Protein AF-A0A379PLH1-F1 (afdb_monomer_lite)

Sequence (279 aa):
MLVFDSATEPKVTALRQVWKDRLGGRAAPLLAIALRGDVAIICGPAGEDPPIRRIEAKQAERLCIRALSEPDRNAALRFLHDALPSLETDLPGIRNEGLLSEHELARGARLRPDWMSAQTRAAPVLGTAGIDLLRRLGFGIEKADGVTSLLRTGSRDRAVAVLLDAGETPEGAAPRFQNLSPVSWALAMADQRNLPWVVVVQGDRVRLYPVELGVGVGRRGRTETWIELRTGLMRQDQAALLWLIFSADALKPSGTLERFSIRLHRILRQRSSWRIRWA

Foldseek 3Di:
DAEDEDQDDDDLVVQVVVQCVVCVPPPAFDWHWYDDPQKIWIFTRDDPHTDIDIATPQLVVLLVVVLVPQPDRVSSVVSCVVQVVQLPDLWRQKDFLFLFDPCCLNPVVCPDPCQVVLLVLLLVLFSAFDPVSLVSLPWDWADPDDFWIFTDQPPDTAAIEGEDDPPADQQAQDVSQVRGGVVVSRLVVCVVVVHQWYWYGYTQKIKIFGSDQPNGRPNDDRSSGIMMGRSSTGHSSSSSVCNLCRHSQNRDVVRSSVVSVVVVVVVVVVVVVVVVVPD

pLDDT: mean 88.76, std 14.24, range [35.22, 98.62]

Organism: NCBI:txid207340

Structure (mmCIF, N/CA/C/O backbone):
data_AF-A0A379PLH1-F1
#
_entry.id   AF-A0A379PLH1-F1
#
loop_
_atom_site.group_PDB
_atom_site.id
_atom_site.type_symbol
_atom_site.label_atom_id
_atom_site.label_alt_id
_atom_site.label_comp_id
_atom_site.label_asym_id
_atom_site.label_entity_id
_atom_site.label_seq_id
_atom_site.pdbx_PDB_ins_code
_atom_site.Cartn_x
_atom_site.Cartn_y
_atom_site.Cartn_z
_atom_site.occupancy
_atom_site.B_iso_or_equiv
_atom_site.auth_seq_id
_atom_site.auth_comp_id
_atom_site.auth_asym_id
_atom_site.auth_atom_id
_atom_site.pdbx_PDB_model_num
ATOM 1 N N . MET A 1 1 ? -5.659 -2.574 21.434 1.00 87.12 1 MET A N 1
ATOM 2 C CA . MET A 1 1 ? -6.922 -2.691 20.671 1.00 87.12 1 MET A CA 1
ATOM 3 C C . MET A 1 1 ? -7.942 -3.427 21.517 1.00 87.12 1 MET A C 1
ATOM 5 O O . MET A 1 1 ? -7.530 -4.170 22.402 1.00 87.12 1 MET A O 1
ATOM 9 N N . LEU A 1 2 ? -9.231 -3.190 21.294 1.00 90.12 2 LEU A N 1
ATOM 10 C CA . LEU A 1 2 ? -10.337 -3.909 21.923 1.00 90.12 2 LEU A CA 1
ATOM 11 C C . LEU A 1 2 ? -11.189 -4.514 20.806 1.00 90.12 2 LEU A C 1
ATOM 13 O O . LEU A 1 2 ? -11.707 -3.766 19.984 1.00 90.12 2 LEU A O 1
ATOM 17 N N . VAL A 1 3 ? -11.305 -5.840 20.775 1.00 90.81 3 VAL A N 1
ATOM 18 C CA . VAL A 1 3 ? -12.078 -6.579 19.768 1.00 90.81 3 VAL A CA 1
ATOM 19 C C . VAL A 1 3 ? -13.176 -7.352 20.481 1.00 90.81 3 VAL A C 1
ATOM 21 O O . VAL A 1 3 ? -12.920 -7.939 21.531 1.00 90.81 3 VAL A O 1
ATOM 24 N N . PHE A 1 4 ? -14.382 -7.333 19.930 1.00 91.50 4 PHE A N 1
ATOM 25 C CA . PHE A 1 4 ? -15.508 -8.105 20.433 1.00 91.50 4 PHE A CA 1
ATOM 26 C C . PHE A 1 4 ? -16.409 -8.560 19.289 1.00 91.50 4 PHE A C 1
ATOM 28 O O . PHE A 1 4 ? -16.585 -7.846 18.300 1.00 91.50 4 PHE A O 1
ATOM 35 N N . ASP A 1 5 ? -16.998 -9.740 19.443 1.00 88.75 5 ASP A N 1
ATOM 36 C CA . ASP A 1 5 ? -18.009 -10.250 18.525 1.00 88.75 5 ASP A CA 1
ATOM 37 C C . ASP A 1 5 ? -19.382 -9.671 18.861 1.00 88.75 5 ASP A C 1
ATOM 39 O O . ASP A 1 5 ? -19.737 -9.474 20.026 1.00 88.75 5 ASP A O 1
ATOM 43 N N . SER A 1 6 ? -20.174 -9.393 17.830 1.00 84.94 6 SER A N 1
ATOM 44 C CA . SER A 1 6 ? -21.537 -8.905 17.986 1.00 84.94 6 SER A CA 1
ATOM 45 C C . SER A 1 6 ? -22.502 -9.665 17.085 1.00 84.94 6 SER A C 1
ATOM 47 O O . SER A 1 6 ? -22.333 -9.729 15.868 1.00 84.94 6 SER A O 1
ATOM 49 N N . ALA A 1 7 ? -23.555 -10.220 17.689 1.00 81.94 7 ALA A N 1
ATOM 50 C CA . ALA A 1 7 ? -24.621 -10.903 16.955 1.00 81.94 7 ALA A CA 1
ATOM 51 C C . ALA A 1 7 ? -25.471 -9.924 16.121 1.00 81.94 7 ALA A C 1
ATOM 53 O O . ALA A 1 7 ? -25.990 -10.275 15.061 1.00 81.94 7 ALA A O 1
ATOM 54 N N . THR A 1 8 ? -25.594 -8.679 16.584 1.00 83.50 8 THR A N 1
ATOM 55 C CA . THR A 1 8 ? -26.349 -7.601 15.932 1.00 83.50 8 THR A CA 1
ATOM 56 C C . THR A 1 8 ? -25.435 -6.432 15.611 1.00 83.50 8 THR A C 1
ATOM 58 O O . THR A 1 8 ? -24.373 -6.291 16.198 1.00 83.50 8 THR A O 1
ATOM 61 N N . GLU A 1 9 ? -25.842 -5.549 14.704 1.00 80.69 9 GLU A N 1
ATOM 62 C CA . GLU A 1 9 ? -25.080 -4.325 14.464 1.00 80.69 9 GLU A CA 1
ATOM 63 C C . GLU A 1 9 ? -25.072 -3.437 15.724 1.00 80.69 9 GLU A C 1
ATOM 65 O O . GLU A 1 9 ? -26.144 -3.026 16.180 1.00 80.69 9 GLU A O 1
ATOM 70 N N . PRO A 1 10 ? -23.902 -3.161 16.330 1.00 81.75 10 PRO A N 1
ATOM 71 C CA . PRO A 1 10 ? -23.842 -2.352 17.535 1.00 81.75 10 PRO A CA 1
ATOM 72 C C . PRO A 1 10 ? -24.243 -0.914 17.228 1.00 81.75 10 PRO A C 1
ATOM 74 O O . PRO A 1 10 ? -23.808 -0.308 16.248 1.00 81.75 10 PRO A O 1
ATOM 77 N N . LYS A 1 11 ? -25.044 -0.333 18.124 1.00 86.62 11 LYS A N 1
ATOM 78 C CA . LYS A 1 11 ? -25.356 1.095 18.068 1.00 86.62 11 LYS A CA 1
ATOM 79 C C . LYS A 1 11 ? -24.063 1.901 18.211 1.00 86.62 11 LYS A C 1
ATOM 81 O O . LYS A 1 11 ? -23.259 1.636 19.104 1.00 86.62 11 LYS A O 1
ATOM 86 N N . VAL A 1 12 ? -23.916 2.934 17.383 1.00 85.94 12 VAL A N 1
ATOM 87 C CA . VAL A 1 12 ? -22.797 3.898 17.400 1.00 85.94 12 VAL A CA 1
ATOM 88 C C . VAL A 1 12 ? -22.519 4.408 18.820 1.00 85.94 12 VAL A C 1
ATOM 90 O O . VAL A 1 12 ? -21.375 4.420 19.267 1.00 85.94 12 VAL A O 1
ATOM 93 N N . THR A 1 13 ? -23.574 4.756 19.563 1.00 88.25 13 THR A N 1
ATOM 94 C CA . THR A 1 13 ? -23.482 5.229 20.953 1.00 88.25 13 THR A CA 1
ATOM 95 C C . THR A 1 13 ? -22.914 4.178 21.905 1.00 88.25 13 THR A C 1
ATOM 97 O O . THR A 1 13 ? -22.071 4.505 22.735 1.00 88.25 13 THR A O 1
ATOM 100 N N . ALA A 1 14 ? -23.310 2.913 21.756 1.00 89.19 14 ALA A N 1
ATOM 101 C CA . ALA A 1 14 ? -22.794 1.816 22.570 1.00 89.19 14 ALA A CA 1
ATOM 102 C C . ALA A 1 14 ? -21.307 1.559 22.286 1.00 89.19 14 ALA A C 1
ATOM 104 O O . ALA A 1 14 ? -20.523 1.403 23.217 1.00 89.19 14 ALA A O 1
ATOM 105 N N . LEU A 1 15 ? -20.895 1.581 21.013 1.00 90.00 15 LEU A N 1
ATOM 106 C CA . LEU A 1 15 ? -19.492 1.397 20.634 1.00 90.00 15 LEU A CA 1
ATOM 107 C C . LEU A 1 15 ? -18.600 2.532 21.167 1.00 90.00 15 LEU A C 1
ATOM 109 O O . LEU A 1 15 ? -17.510 2.266 21.674 1.00 90.00 15 LEU A O 1
ATOM 113 N N . ARG A 1 16 ? -19.073 3.785 21.113 1.00 91.06 16 ARG A N 1
ATOM 114 C CA . ARG A 1 16 ? -18.370 4.934 21.711 1.00 91.06 16 ARG A CA 1
ATOM 115 C C . ARG A 1 16 ? -18.275 4.830 23.226 1.00 91.06 16 ARG A C 1
ATOM 117 O O . ARG A 1 16 ? -17.220 5.132 23.775 1.00 91.06 16 ARG A O 1
ATOM 124 N N . GLN A 1 17 ? -19.333 4.370 23.892 1.00 90.25 17 GLN A N 1
ATOM 125 C CA . GLN A 1 17 ? -19.315 4.162 25.339 1.00 90.25 17 GLN A CA 1
ATOM 126 C C . GLN A 1 17 ? -18.279 3.101 25.726 1.00 90.25 17 GLN A C 1
ATOM 128 O O . GLN A 1 17 ? -17.398 3.378 26.532 1.00 90.25 17 GLN A O 1
ATOM 133 N N . VAL A 1 18 ? -18.295 1.944 25.057 1.00 90.69 18 VAL A N 1
ATOM 134 C CA . VAL A 1 18 ? -17.296 0.878 25.245 1.00 90.69 18 VAL A CA 1
ATOM 135 C C . VAL A 1 18 ? -15.875 1.397 25.013 1.00 90.69 18 VAL A C 1
ATOM 137 O O . VAL A 1 18 ? -14.960 1.087 25.777 1.00 90.69 18 VAL A O 1
ATOM 140 N N . TRP A 1 19 ? -15.677 2.205 23.971 1.00 92.50 19 TRP A N 1
ATOM 141 C CA . TRP A 1 19 ? -14.392 2.837 23.698 1.00 92.50 19 TRP A CA 1
ATOM 142 C C . TRP A 1 19 ? -13.965 3.785 24.828 1.00 92.50 19 TRP A C 1
ATOM 144 O O . TRP A 1 19 ? -12.833 3.686 25.298 1.00 92.50 19 TRP A O 1
ATOM 154 N N . LYS A 1 20 ? -14.864 4.657 25.301 1.00 90.69 20 LYS A N 1
ATOM 155 C CA . LYS A 1 20 ? -14.600 5.645 26.358 1.00 90.69 20 LYS A CA 1
ATOM 156 C C . LYS A 1 20 ? -14.291 4.975 27.696 1.00 90.69 20 LYS A C 1
ATOM 158 O O . LYS A 1 20 ? -13.279 5.299 28.320 1.00 90.69 20 LYS A O 1
ATOM 163 N N . ASP A 1 21 ? -15.105 3.998 28.084 1.00 91.12 21 ASP A N 1
ATOM 164 C CA . ASP A 1 21 ? -14.928 3.207 29.304 1.00 91.12 21 ASP A CA 1
ATOM 165 C C . ASP A 1 21 ? -13.595 2.466 29.271 1.00 91.12 21 ASP A C 1
ATOM 167 O O . ASP A 1 21 ? -12.833 2.469 30.240 1.00 91.12 21 ASP A O 1
ATOM 171 N N . ARG A 1 22 ? -13.256 1.878 28.116 1.00 90.69 22 ARG A N 1
ATOM 172 C CA . ARG A 1 22 ? -11.975 1.199 27.957 1.00 90.69 22 ARG A CA 1
ATOM 173 C C . ARG A 1 22 ? -10.810 2.176 27.953 1.00 90.69 22 ARG A C 1
ATOM 175 O O . ARG A 1 22 ? -9.766 1.827 28.501 1.00 90.69 22 ARG A O 1
ATOM 182 N N . LEU A 1 23 ? -10.927 3.348 27.333 1.00 89.81 23 LEU A N 1
ATOM 183 C CA . LEU A 1 23 ? -9.864 4.351 27.324 1.00 89.81 23 LEU A CA 1
ATOM 184 C C . LEU A 1 23 ? -9.542 4.802 28.752 1.00 89.81 23 LEU A C 1
ATOM 186 O O . LEU A 1 23 ? -8.364 4.862 29.111 1.00 89.81 23 LEU A O 1
ATOM 190 N N . GLY A 1 24 ? -10.570 5.041 29.572 1.00 86.88 24 GLY A N 1
ATOM 191 C CA . GLY A 1 24 ? -10.427 5.366 30.993 1.00 86.88 24 GLY A CA 1
ATOM 192 C C . GLY A 1 24 ? -9.602 6.633 31.236 1.00 86.88 24 GLY A C 1
ATOM 193 O O . GLY A 1 24 ? -8.755 6.650 32.122 1.00 86.88 24 GLY A O 1
ATOM 194 N N . GLY A 1 25 ? -9.755 7.648 30.376 1.00 80.56 25 GLY A N 1
ATOM 195 C CA . GLY A 1 25 ? -9.011 8.914 30.453 1.00 80.56 25 GLY A CA 1
ATOM 196 C C . GLY A 1 25 ? -7.523 8.825 30.090 1.00 80.56 25 GLY A C 1
ATOM 197 O O . GLY A 1 25 ? -6.797 9.811 30.198 1.00 80.56 25 GLY A O 1
ATOM 198 N N . ARG A 1 26 ? -7.032 7.661 29.649 1.00 82.00 26 ARG A N 1
ATOM 199 C CA . ARG A 1 26 ? -5.629 7.494 29.252 1.00 82.00 26 ARG A CA 1
ATOM 200 C C . ARG A 1 26 ? -5.376 8.182 27.917 1.00 82.00 26 ARG A C 1
ATOM 202 O O . ARG A 1 26 ? -6.132 8.000 26.973 1.00 82.00 26 ARG A O 1
ATOM 209 N N . ALA A 1 27 ? -4.237 8.851 27.781 1.00 74.44 27 ALA A N 1
ATOM 210 C CA . ALA A 1 27 ? -3.836 9.512 26.536 1.00 74.44 27 ALA A CA 1
ATOM 211 C C . ALA A 1 27 ? -3.411 8.544 25.400 1.00 74.44 27 ALA A C 1
ATOM 213 O O . ALA A 1 27 ? -2.584 8.911 24.566 1.00 74.44 27 ALA A O 1
ATOM 214 N N . ALA A 1 28 ? -3.865 7.281 25.391 1.00 76.50 28 ALA A N 1
ATOM 215 C CA . ALA A 1 28 ? -3.380 6.217 24.502 1.00 76.50 28 ALA A CA 1
ATOM 216 C C . ALA A 1 28 ? -4.299 5.960 23.298 1.00 76.50 28 ALA A C 1
ATOM 218 O O . ALA A 1 28 ? -5.512 5.962 23.478 1.00 76.50 28 ALA A O 1
ATOM 219 N N . PRO A 1 29 ? -3.755 5.665 22.096 1.00 82.25 29 PRO A N 1
ATOM 220 C CA . PRO A 1 29 ? -4.583 5.252 20.974 1.00 82.25 29 PRO A CA 1
ATOM 221 C C . PRO A 1 29 ? -5.329 3.971 21.324 1.00 82.25 29 PRO A C 1
ATOM 223 O O . PRO A 1 29 ? -4.727 2.964 21.711 1.00 82.25 29 PRO A O 1
ATOM 226 N N . LEU A 1 30 ? -6.640 3.991 21.133 1.00 89.50 30 LEU A N 1
ATOM 227 C CA . LEU A 1 30 ? -7.486 2.824 21.287 1.00 89.50 30 LEU A CA 1
ATOM 228 C C . LEU A 1 30 ? -8.351 2.682 20.044 1.00 89.50 30 LEU A C 1
ATOM 230 O O . LEU A 1 30 ? -9.089 3.591 19.694 1.00 89.50 30 LEU A O 1
ATOM 234 N N . LEU A 1 31 ? -8.298 1.518 19.408 1.00 92.44 31 LEU A N 1
ATOM 235 C CA . LEU A 1 31 ? -9.338 1.094 18.479 1.00 92.44 31 LEU A CA 1
ATOM 236 C C . LEU A 1 31 ? -10.253 0.109 19.195 1.00 92.44 31 LEU A C 1
ATOM 238 O O . LEU A 1 31 ? -9.766 -0.899 19.717 1.00 92.44 31 LEU A O 1
ATOM 242 N N . ALA A 1 32 ? -11.545 0.427 19.231 1.00 93.62 32 ALA A N 1
ATOM 243 C CA . ALA A 1 32 ? -12.609 -0.500 19.595 1.00 93.62 32 ALA A CA 1
ATOM 244 C C . ALA A 1 32 ? -13.228 -1.053 18.308 1.00 93.62 32 ALA A C 1
ATOM 246 O O . ALA A 1 32 ? -13.531 -0.285 17.396 1.00 93.62 32 ALA A O 1
ATOM 247 N N . ILE A 1 33 ? -13.356 -2.372 18.221 1.00 94.81 33 ILE A N 1
ATOM 248 C CA . ILE A 1 33 ? -13.699 -3.091 16.997 1.00 94.81 33 ILE A CA 1
ATOM 249 C C . ILE A 1 33 ? -14.791 -4.096 17.324 1.00 94.81 33 ILE A C 1
ATOM 251 O O . ILE A 1 33 ? -14.576 -5.010 18.117 1.00 94.81 33 ILE A O 1
ATOM 255 N N . ALA A 1 34 ? -15.939 -3.930 16.681 1.00 94.88 34 ALA A N 1
ATOM 256 C CA . ALA A 1 34 ? -17.028 -4.887 16.729 1.00 94.88 34 ALA A CA 1
ATOM 257 C C . ALA A 1 34 ? -17.036 -5.724 15.449 1.00 94.88 34 ALA A C 1
ATOM 259 O O . ALA A 1 34 ? -17.178 -5.166 14.358 1.00 94.88 34 ALA A O 1
ATOM 260 N N . LEU A 1 35 ? -16.894 -7.040 15.578 1.00 93.88 35 LEU A N 1
ATOM 261 C CA . LEU A 1 35 ? -16.947 -7.978 14.461 1.00 93.88 35 LEU A CA 1
ATOM 262 C C . LEU A 1 35 ? -18.362 -8.529 14.283 1.00 93.88 35 LEU A C 1
ATOM 264 O O . LEU A 1 35 ? -19.034 -8.884 15.252 1.00 93.88 35 LEU A O 1
ATOM 268 N N . ARG A 1 36 ? -18.808 -8.602 13.028 1.00 90.50 36 ARG A N 1
ATOM 269 C CA . ARG A 1 36 ? -20.069 -9.227 12.620 1.00 90.50 36 ARG A CA 1
ATOM 270 C C . ARG A 1 36 ? -19.885 -9.871 11.249 1.00 90.50 36 ARG A C 1
ATOM 272 O O . ARG A 1 36 ? -20.002 -9.201 10.224 1.00 90.50 36 ARG A O 1
ATOM 279 N N . GLY A 1 37 ? -19.622 -11.176 11.231 1.00 89.31 37 GLY A N 1
ATOM 280 C CA . GLY A 1 37 ? -19.385 -11.913 9.989 1.00 89.31 37 GLY A CA 1
ATOM 281 C C . GLY A 1 37 ? -18.186 -11.355 9.219 1.00 89.31 37 GLY A C 1
ATOM 282 O O . GLY A 1 37 ? -17.072 -11.324 9.732 1.00 89.31 37 GLY A O 1
ATOM 283 N N . ASP A 1 38 ? -18.417 -10.900 7.991 1.00 91.69 38 ASP A N 1
ATOM 284 C CA . ASP A 1 38 ? -17.410 -10.313 7.102 1.00 91.69 38 ASP A CA 1
ATOM 285 C C . ASP A 1 38 ? -17.225 -8.797 7.286 1.00 91.69 38 ASP A C 1
ATOM 287 O O . ASP A 1 38 ? -16.435 -8.179 6.571 1.00 91.69 38 ASP A O 1
ATOM 291 N N . VAL A 1 39 ? -17.902 -8.198 8.267 1.00 93.44 39 VAL A N 1
ATOM 292 C CA . VAL A 1 39 ? -17.873 -6.761 8.548 1.00 93.44 39 VAL A CA 1
ATOM 293 C C . VAL A 1 39 ? -17.258 -6.482 9.916 1.00 93.44 39 VAL A C 1
ATOM 295 O O . VAL A 1 39 ? -17.501 -7.188 10.894 1.00 93.44 39 VAL A O 1
ATOM 298 N N . ALA A 1 40 ? -16.507 -5.387 9.994 1.00 94.50 40 ALA A N 1
ATOM 299 C CA . ALA A 1 40 ? -16.032 -4.784 11.225 1.00 94.50 40 ALA A CA 1
ATOM 300 C C . ALA A 1 40 ? -16.509 -3.332 11.339 1.00 94.50 40 ALA A C 1
ATOM 302 O O . ALA A 1 40 ? -16.443 -2.559 10.379 1.00 94.50 40 ALA A O 1
ATOM 303 N N . ILE A 1 41 ? -16.943 -2.945 12.536 1.00 94.56 41 ILE A N 1
ATOM 304 C CA . ILE A 1 41 ? -17.221 -1.552 12.889 1.00 94.56 41 ILE A CA 1
ATOM 305 C C . ILE A 1 41 ? -16.121 -1.084 13.835 1.00 94.56 41 ILE A C 1
ATOM 307 O O . ILE A 1 41 ? -15.966 -1.627 14.927 1.00 94.56 41 ILE A O 1
ATOM 311 N N . ILE A 1 42 ? -15.345 -0.094 13.403 1.00 94.25 42 ILE A N 1
ATOM 312 C CA . ILE A 1 42 ? -14.187 0.428 14.130 1.00 94.25 42 ILE A CA 1
ATOM 313 C C . ILE A 1 42 ? -14.485 1.815 14.696 1.00 94.25 42 ILE A C 1
ATOM 315 O O . ILE A 1 42 ? -15.086 2.644 14.020 1.00 94.25 42 ILE A O 1
ATOM 319 N N . CYS A 1 43 ? -14.036 2.072 15.922 1.00 93.62 43 CYS A N 1
ATOM 320 C CA . CYS A 1 43 ? -14.157 3.348 16.623 1.00 93.62 43 CYS A CA 1
ATOM 321 C C . CYS A 1 43 ? -12.793 3.777 17.166 1.00 93.62 43 CYS A C 1
ATOM 323 O O . CYS A 1 43 ? -12.125 2.991 17.846 1.00 93.62 43 CYS A O 1
ATOM 325 N N . GLY A 1 44 ? -12.390 5.017 16.879 1.00 90.81 44 GLY A N 1
ATOM 326 C CA . GLY A 1 44 ? -11.122 5.596 17.331 1.00 90.81 44 GLY A CA 1
ATOM 327 C C . GLY A 1 44 ? -10.253 6.153 16.188 1.00 90.81 44 GLY A C 1
ATOM 328 O O . GLY A 1 44 ? -10.763 6.430 15.099 1.00 90.81 44 GLY A O 1
ATOM 329 N N . PRO A 1 45 ? -8.941 6.358 16.423 1.00 89.62 45 PRO A N 1
ATOM 330 C CA . PRO A 1 45 ? -8.159 5.846 17.545 1.00 89.62 45 PRO A CA 1
ATOM 331 C C . PRO A 1 45 ? -8.075 6.823 18.731 1.00 89.62 45 PRO A C 1
ATOM 333 O O . PRO A 1 45 ? -7.552 6.456 19.780 1.00 89.62 45 PRO A O 1
ATOM 336 N N . ALA A 1 46 ? -8.550 8.059 18.553 1.00 85.31 46 ALA A N 1
ATOM 337 C CA . ALA A 1 46 ? -8.444 9.172 19.491 1.00 85.31 46 ALA A CA 1
ATOM 338 C C . ALA A 1 46 ? -9.556 10.210 19.230 1.00 85.31 46 ALA A C 1
ATOM 340 O O . ALA A 1 46 ? -10.220 10.149 18.192 1.00 85.31 46 ALA A O 1
ATOM 341 N N . GLY A 1 47 ? -9.706 11.171 20.146 1.00 82.69 47 GLY A N 1
ATOM 342 C CA . GLY A 1 47 ? -10.669 12.278 20.067 1.00 82.69 47 GLY A CA 1
ATOM 343 C C . GLY A 1 47 ? -11.807 12.170 21.088 1.00 82.69 47 GLY A C 1
ATOM 344 O O . GLY A 1 47 ? -12.066 11.094 21.615 1.00 82.69 47 GLY A O 1
ATOM 345 N N . GLU A 1 48 ? -12.477 13.294 21.358 1.00 78.00 48 GLU A N 1
ATOM 346 C CA . GLU A 1 48 ? -13.665 13.356 22.232 1.00 78.00 48 GLU A CA 1
ATOM 347 C C . GLU A 1 48 ? -14.882 12.670 21.590 1.00 78.00 48 GLU A C 1
ATOM 349 O O . GLU A 1 48 ? -15.603 11.931 22.259 1.00 78.00 48 GLU A O 1
ATOM 354 N N . ASP A 1 49 ? -15.064 12.858 20.275 1.00 84.19 49 ASP A N 1
ATOM 355 C CA . ASP A 1 49 ? -16.039 12.123 19.464 1.00 84.19 49 ASP A CA 1
ATOM 356 C C . ASP A 1 49 ? -15.314 11.275 18.405 1.00 84.19 49 ASP A C 1
ATOM 358 O O . ASP A 1 49 ? -15.145 11.708 17.260 1.00 84.19 49 ASP A O 1
ATOM 362 N N . PRO A 1 50 ? -14.801 10.086 18.771 1.00 87.31 50 PRO A N 1
ATOM 363 C CA . PRO A 1 50 ? -14.020 9.275 17.851 1.00 87.31 50 PRO A CA 1
ATOM 364 C C . PRO A 1 50 ? -14.863 8.870 16.625 1.00 87.31 50 PRO A C 1
ATOM 366 O O . PRO A 1 50 ? -16.020 8.440 16.777 1.00 87.31 50 PRO A O 1
ATOM 369 N N . PRO A 1 51 ? -14.301 8.960 15.402 1.00 89.31 51 PRO A N 1
ATOM 370 C CA . PRO A 1 51 ? -15.001 8.541 14.198 1.00 89.31 51 PRO A CA 1
ATOM 371 C C . PRO A 1 51 ? -15.307 7.045 14.227 1.00 89.31 51 PRO A C 1
ATOM 373 O O . PRO A 1 51 ? -14.491 6.239 14.691 1.00 89.31 51 PRO A O 1
ATOM 376 N N . ILE A 1 52 ? -16.467 6.684 13.677 1.00 91.25 52 ILE A N 1
ATOM 377 C CA . ILE A 1 52 ? -16.879 5.296 13.486 1.00 91.25 52 ILE A CA 1
ATOM 378 C C . ILE A 1 52 ? -16.858 4.969 12.001 1.00 91.25 52 ILE A C 1
ATOM 380 O O . ILE A 1 52 ? -17.389 5.721 11.190 1.00 91.25 52 ILE A O 1
ATOM 384 N N . ARG A 1 53 ? -16.248 3.836 11.648 1.00 92.38 53 ARG A N 1
ATOM 385 C CA . ARG A 1 53 ? -16.158 3.364 10.263 1.00 92.38 53 ARG A CA 1
ATOM 386 C C . ARG A 1 53 ? -16.619 1.925 10.170 1.00 92.38 53 ARG A C 1
ATOM 388 O O . ARG A 1 53 ? -16.336 1.122 11.056 1.00 92.38 53 ARG A O 1
ATOM 395 N N . ARG A 1 54 ? -17.289 1.599 9.070 1.00 92.81 54 ARG A N 1
ATOM 396 C CA . ARG A 1 54 ? -17.677 0.236 8.712 1.00 92.81 54 ARG A CA 1
ATOM 397 C C . ARG A 1 54 ? -16.782 -0.237 7.575 1.00 92.81 54 ARG A C 1
ATOM 399 O O . ARG A 1 54 ? -16.756 0.391 6.523 1.00 92.81 54 ARG A O 1
ATOM 406 N N . ILE A 1 55 ? -16.059 -1.326 7.798 1.00 94.56 55 ILE A N 1
ATOM 407 C CA . ILE A 1 55 ? -15.096 -1.896 6.852 1.00 94.56 55 ILE A CA 1
ATOM 408 C C . ILE A 1 55 ? -15.217 -3.420 6.814 1.00 94.56 55 ILE A C 1
ATOM 410 O O . ILE A 1 55 ? -15.934 -4.014 7.616 1.00 94.56 55 ILE A O 1
ATOM 414 N N . GLU A 1 56 ? -14.518 -4.072 5.889 1.00 94.69 56 GLU A N 1
ATOM 415 C CA . GLU A 1 56 ? -14.443 -5.535 5.869 1.00 94.69 56 GLU A CA 1
ATOM 416 C C . GLU A 1 56 ? -13.659 -6.049 7.088 1.00 94.69 56 GLU A C 1
ATOM 418 O O . GLU A 1 56 ? -12.631 -5.478 7.465 1.00 94.69 56 GLU A O 1
ATOM 423 N N . ALA A 1 57 ? -14.077 -7.174 7.668 1.00 94.31 57 ALA A N 1
ATOM 424 C CA . ALA A 1 57 ? -13.417 -7.782 8.824 1.00 94.31 57 ALA A CA 1
ATOM 425 C C . ALA A 1 57 ? -11.933 -8.072 8.551 1.00 94.31 57 ALA A C 1
ATOM 427 O O . ALA A 1 57 ? -11.068 -7.726 9.352 1.00 94.31 57 ALA A O 1
ATOM 428 N N . LYS A 1 58 ? -11.611 -8.597 7.363 1.00 93.94 58 LYS A N 1
ATOM 429 C CA . LYS A 1 58 ? -10.220 -8.853 6.955 1.00 93.94 58 LYS A CA 1
ATOM 430 C C . LYS A 1 58 ? -9.408 -7.576 6.741 1.00 93.94 58 LYS A C 1
ATOM 432 O O . LYS A 1 58 ? -8.191 -7.582 6.905 1.00 93.94 58 LYS A O 1
ATOM 437 N N . GLN A 1 59 ? -10.052 -6.484 6.330 1.00 94.50 59 GLN A N 1
ATOM 438 C CA . GLN A 1 59 ? -9.396 -5.182 6.202 1.00 94.50 59 GLN A CA 1
ATOM 439 C C . GLN A 1 59 ? -9.084 -4.610 7.591 1.00 94.50 59 GLN A C 1
ATOM 441 O O . GLN A 1 59 ? -7.973 -4.134 7.814 1.00 94.50 59 GLN A O 1
ATOM 446 N N . ALA A 1 60 ? -10.017 -4.736 8.542 1.00 95.31 60 ALA A N 1
ATOM 447 C CA . ALA A 1 60 ? -9.784 -4.380 9.940 1.00 95.31 60 ALA A CA 1
ATOM 448 C C . ALA A 1 60 ? -8.646 -5.205 10.549 1.00 95.31 60 ALA A C 1
ATOM 450 O O . ALA A 1 60 ? -7.756 -4.643 11.179 1.00 95.31 60 ALA A O 1
ATOM 451 N N . GLU A 1 61 ? -8.632 -6.517 10.316 1.00 95.25 61 GLU A N 1
ATOM 452 C CA . GLU A 1 61 ? -7.575 -7.417 10.778 1.00 95.25 61 GLU A CA 1
ATOM 453 C C . GLU A 1 61 ? -6.192 -6.971 10.280 1.00 95.25 61 GLU A C 1
ATOM 455 O O . GLU A 1 61 ? -5.282 -6.774 11.086 1.00 95.25 61 GLU A O 1
ATOM 460 N N . ARG A 1 62 ? -6.039 -6.714 8.972 1.00 95.31 62 ARG A N 1
ATOM 461 C CA . ARG A 1 62 ? -4.769 -6.233 8.400 1.00 95.31 62 ARG A CA 1
ATOM 462 C C . ARG A 1 62 ? -4.344 -4.875 8.957 1.00 95.31 62 ARG A C 1
ATOM 464 O O . ARG A 1 62 ? -3.176 -4.709 9.312 1.00 95.31 62 ARG A O 1
ATOM 471 N N . LEU A 1 63 ? -5.275 -3.925 9.078 1.00 94.88 63 LEU A N 1
ATOM 472 C CA . LEU A 1 63 ? -5.029 -2.628 9.719 1.00 94.88 63 LEU A CA 1
ATOM 473 C C . LEU A 1 63 ? -4.493 -2.817 11.148 1.00 94.88 63 LEU A C 1
ATOM 475 O O . LEU A 1 63 ? -3.552 -2.135 11.554 1.00 94.88 63 LEU A O 1
ATOM 479 N N . CYS A 1 64 ? -5.076 -3.756 11.897 1.00 94.25 64 CYS A N 1
ATOM 480 C CA . CYS A 1 64 ? -4.700 -4.044 13.276 1.00 94.25 64 CYS A CA 1
ATOM 481 C C . CYS A 1 64 ? -3.319 -4.675 13.391 1.00 94.25 64 CYS A C 1
ATOM 483 O O . CYS A 1 64 ? -2.493 -4.179 14.155 1.00 94.25 64 CYS A O 1
ATOM 485 N N . ILE A 1 65 ? -3.055 -5.723 12.610 1.00 93.69 65 ILE A N 1
ATOM 486 C CA . ILE A 1 65 ? -1.745 -6.380 12.551 1.00 93.69 65 ILE A CA 1
ATOM 487 C C . ILE A 1 65 ? -0.665 -5.349 12.220 1.00 93.69 65 ILE A C 1
ATOM 489 O O . ILE A 1 65 ? 0.350 -5.274 12.912 1.00 93.69 65 ILE A O 1
ATOM 493 N N . ARG A 1 66 ? -0.903 -4.491 11.218 1.00 92.12 66 ARG A N 1
ATOM 494 C CA . ARG A 1 66 ? 0.066 -3.463 10.842 1.00 92.12 66 ARG A CA 1
ATOM 495 C C . ARG A 1 66 ? 0.291 -2.450 11.963 1.00 92.12 66 ARG A C 1
ATOM 497 O O . ARG A 1 66 ? 1.441 -2.217 12.315 1.00 92.12 66 ARG A O 1
ATOM 504 N N . ALA A 1 67 ? -0.764 -1.905 12.566 1.00 92.44 67 ALA A N 1
ATOM 505 C CA . ALA A 1 67 ? -0.626 -0.956 13.673 1.00 92.44 67 ALA A CA 1
ATOM 506 C C . ALA A 1 67 ? 0.091 -1.561 14.896 1.00 92.44 67 ALA A C 1
ATOM 508 O O . ALA A 1 67 ? 0.853 -0.864 15.559 1.00 92.44 67 ALA A O 1
ATOM 509 N N . LEU A 1 68 ? -0.133 -2.846 15.190 1.00 91.88 68 LEU A N 1
ATOM 510 C CA . LEU A 1 68 ? 0.533 -3.567 16.283 1.00 91.88 68 LEU A CA 1
ATOM 511 C C . LEU A 1 68 ? 1.998 -3.908 15.981 1.00 91.88 68 LEU A C 1
ATOM 513 O O . LEU A 1 68 ? 2.770 -4.106 16.912 1.00 91.88 68 LEU A O 1
ATOM 517 N N . SER A 1 69 ? 2.378 -3.970 14.703 1.00 90.31 69 SER A N 1
ATOM 518 C CA . SER A 1 69 ? 3.766 -4.193 14.274 1.00 90.31 69 SER A CA 1
ATOM 519 C C . SER A 1 69 ? 4.639 -2.934 14.308 1.00 90.31 69 SER A C 1
ATOM 521 O O . SER A 1 69 ? 5.834 -3.016 14.034 1.00 90.31 69 SER A O 1
ATOM 523 N N . GLU A 1 70 ? 4.059 -1.763 14.584 1.00 89.94 70 GLU A N 1
ATOM 524 C CA . GLU A 1 70 ? 4.829 -0.525 14.685 1.00 89.94 70 GLU A CA 1
ATOM 525 C C . GLU A 1 70 ? 5.744 -0.547 15.919 1.00 89.94 70 GLU A C 1
ATOM 527 O O . GLU A 1 70 ? 5.363 -1.086 16.960 1.00 89.94 70 GLU A O 1
ATOM 532 N N . PRO A 1 71 ? 6.945 0.052 15.831 1.00 89.31 71 PRO A N 1
ATOM 533 C CA . PRO A 1 71 ? 7.981 -0.084 16.859 1.00 89.31 71 PRO A CA 1
ATOM 534 C C . PRO A 1 71 ? 7.577 0.517 18.207 1.00 89.31 71 PRO A C 1
ATOM 536 O O . PRO A 1 71 ? 8.051 0.085 19.256 1.00 89.31 71 PRO A O 1
ATOM 539 N N . ASP A 1 72 ? 6.707 1.525 18.183 1.00 89.31 72 ASP A N 1
ATOM 540 C CA . ASP A 1 72 ? 6.224 2.198 19.372 1.00 89.31 72 ASP A CA 1
ATOM 541 C C . ASP A 1 72 ? 4.806 2.754 19.173 1.00 89.31 72 ASP A C 1
ATOM 543 O O . ASP A 1 72 ? 4.248 2.817 18.072 1.00 89.31 72 ASP A O 1
ATOM 547 N N . ARG A 1 73 ? 4.214 3.198 20.282 1.00 86.69 73 ARG A N 1
ATOM 548 C CA . ARG A 1 73 ? 2.857 3.751 20.323 1.00 86.69 73 ARG A CA 1
ATOM 549 C C . ARG A 1 73 ? 2.680 5.005 19.463 1.00 86.69 73 ARG A C 1
ATOM 551 O O . ARG A 1 73 ? 1.592 5.208 18.925 1.00 86.69 73 ARG A O 1
ATOM 558 N N . ASN A 1 74 ? 3.694 5.858 19.354 1.00 87.88 74 ASN A N 1
ATOM 559 C CA . ASN A 1 74 ? 3.610 7.083 18.562 1.00 87.88 74 ASN A CA 1
ATOM 560 C C . ASN A 1 74 ? 3.656 6.756 17.066 1.00 87.88 74 ASN A C 1
ATOM 562 O O . ASN A 1 74 ? 2.909 7.351 16.292 1.00 87.88 74 ASN A O 1
ATOM 566 N N . ALA A 1 75 ? 4.476 5.784 16.660 1.00 88.38 75 ALA A N 1
ATOM 567 C CA . ALA A 1 75 ? 4.486 5.242 15.308 1.00 88.38 75 ALA A CA 1
ATOM 568 C C . ALA A 1 75 ? 3.130 4.613 14.947 1.00 88.38 75 ALA A C 1
ATOM 570 O O . ALA A 1 75 ? 2.564 4.966 13.914 1.00 88.38 75 ALA A O 1
ATOM 571 N N . ALA A 1 76 ? 2.549 3.806 15.842 1.00 90.19 76 ALA A N 1
ATOM 572 C CA . ALA A 1 76 ? 1.199 3.258 15.680 1.00 90.19 76 ALA A CA 1
ATOM 573 C C . ALA A 1 76 ? 0.126 4.345 15.527 1.00 90.19 76 ALA A C 1
ATOM 575 O O . ALA A 1 76 ? -0.718 4.265 14.636 1.00 90.19 76 ALA A O 1
ATOM 576 N N . LEU A 1 77 ? 0.162 5.389 16.360 1.00 89.31 77 LEU A N 1
ATOM 577 C CA . LEU A 1 77 ? -0.792 6.496 16.285 1.00 89.31 77 LEU A CA 1
ATOM 578 C C . LEU A 1 77 ? -0.657 7.277 14.967 1.00 89.31 77 LEU A C 1
ATOM 580 O O . LEU A 1 77 ? -1.670 7.558 14.328 1.00 89.31 77 LEU A O 1
ATOM 584 N N . ARG A 1 78 ? 0.574 7.584 14.529 1.00 89.19 78 ARG A N 1
ATOM 585 C CA . ARG A 1 78 ? 0.830 8.234 13.231 1.00 89.19 78 ARG A CA 1
ATOM 586 C C . ARG A 1 78 ? 0.322 7.383 12.070 1.00 89.19 78 ARG A C 1
ATOM 588 O O . ARG A 1 78 ? -0.363 7.907 11.197 1.00 89.19 78 ARG A O 1
ATOM 595 N N . PHE A 1 79 ? 0.608 6.080 12.088 1.00 91.06 79 PHE A N 1
ATOM 596 C CA . PHE A 1 79 ? 0.101 5.142 11.090 1.00 91.06 79 PHE A CA 1
ATOM 597 C C . PHE A 1 79 ? -1.427 5.154 11.035 1.00 91.06 79 PHE A C 1
ATOM 599 O O . PHE A 1 79 ? -1.988 5.282 9.952 1.00 91.06 79 PHE A O 1
ATOM 606 N N . LEU A 1 80 ? -2.109 5.059 12.182 1.00 92.44 80 LEU A N 1
ATOM 607 C CA . LEU A 1 80 ? -3.571 5.042 12.227 1.00 92.44 80 LEU A CA 1
ATOM 608 C C . LEU A 1 80 ? -4.181 6.369 11.756 1.00 92.44 80 LEU A C 1
ATOM 610 O O . LEU A 1 80 ? -5.163 6.342 11.019 1.00 92.44 80 LEU A O 1
ATOM 614 N N . HIS A 1 81 ? -3.602 7.515 12.123 1.00 89.88 81 HIS A N 1
ATOM 615 C CA . HIS A 1 81 ? -4.060 8.818 11.627 1.00 89.88 81 HIS A CA 1
ATOM 616 C C . HIS A 1 81 ? -3.918 8.966 10.110 1.00 89.88 81 HIS A C 1
ATOM 618 O O . HIS A 1 81 ? -4.792 9.556 9.485 1.00 89.88 81 HIS A O 1
ATOM 624 N N . ASP A 1 82 ? -2.860 8.410 9.522 1.00 89.38 82 ASP A N 1
ATOM 625 C CA . ASP A 1 82 ? -2.640 8.403 8.072 1.00 89.38 82 ASP A CA 1
ATOM 626 C C . ASP A 1 82 ? -3.522 7.359 7.353 1.00 89.38 82 ASP A C 1
ATOM 628 O O . ASP A 1 82 ? -4.028 7.593 6.258 1.00 89.38 82 ASP A O 1
ATOM 632 N N . ALA A 1 83 ? -3.745 6.198 7.970 1.00 92.25 83 ALA A N 1
ATOM 633 C CA . ALA A 1 83 ? -4.464 5.080 7.367 1.00 92.25 83 ALA A CA 1
ATOM 634 C C . ALA A 1 83 ? -5.989 5.252 7.378 1.00 92.25 83 ALA A C 1
ATOM 636 O O . ALA A 1 83 ? -6.648 4.992 6.370 1.00 92.25 83 ALA A O 1
ATOM 637 N N . LEU A 1 84 ? -6.560 5.659 8.514 1.00 92.38 84 LEU A N 1
ATOM 638 C CA . LEU A 1 84 ? -8.006 5.632 8.738 1.00 92.38 84 LEU A CA 1
ATOM 639 C C . LEU A 1 84 ? -8.813 6.538 7.794 1.00 92.38 84 LEU A C 1
ATOM 641 O O . LEU A 1 84 ? -9.841 6.061 7.314 1.00 92.38 84 LEU A O 1
ATOM 645 N N . PRO A 1 85 ? -8.379 7.771 7.459 1.00 90.25 85 PRO A N 1
ATOM 646 C CA . PRO A 1 85 ? -9.093 8.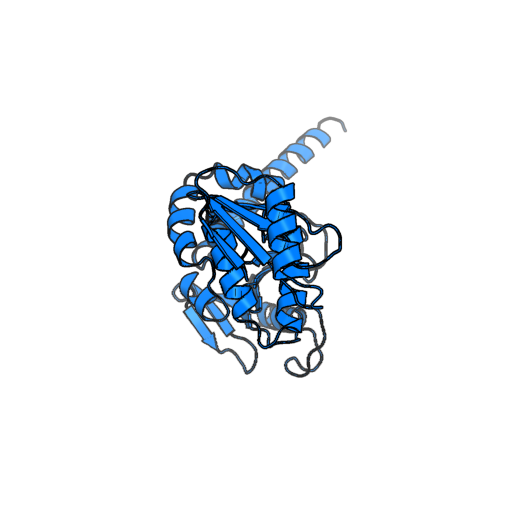599 6.486 1.00 90.25 85 PRO A CA 1
ATOM 647 C C . PRO A 1 85 ? -9.195 7.937 5.108 1.00 90.25 85 PRO A C 1
ATOM 649 O O . PRO A 1 85 ? -10.218 8.040 4.441 1.00 90.25 85 PRO A O 1
ATOM 652 N N . SER A 1 86 ? -8.168 7.185 4.691 1.00 91.00 86 SER A N 1
ATOM 653 C CA . SER A 1 86 ? -8.183 6.510 3.387 1.00 91.00 86 SER A CA 1
ATOM 654 C C . SER A 1 86 ? -9.273 5.435 3.281 1.00 91.00 86 SER A C 1
ATOM 656 O O . SER A 1 86 ? -9.747 5.150 2.183 1.00 91.00 86 SER A O 1
ATOM 658 N N . LEU A 1 87 ? -9.713 4.864 4.409 1.00 91.50 87 LEU A N 1
ATOM 659 C CA . LEU A 1 87 ? -10.757 3.835 4.447 1.00 91.50 87 LEU A CA 1
ATOM 660 C C . LEU A 1 87 ? -12.148 4.371 4.080 1.00 91.50 87 LEU A C 1
ATOM 662 O O . LEU A 1 87 ? -13.023 3.579 3.745 1.00 91.50 87 LEU A O 1
ATOM 666 N N . GLU A 1 88 ? -12.348 5.688 4.135 1.00 87.25 88 GLU A N 1
ATOM 667 C CA . GLU A 1 88 ? -13.617 6.354 3.806 1.00 87.25 88 GLU A CA 1
ATOM 668 C C . GLU A 1 88 ? -13.763 6.645 2.304 1.00 87.25 88 GLU A C 1
ATOM 670 O O . GLU A 1 88 ? -14.812 7.096 1.852 1.00 87.25 88 GLU A O 1
ATOM 675 N N . THR A 1 89 ? -12.716 6.386 1.518 1.00 89.75 89 THR A N 1
ATOM 676 C CA . THR A 1 89 ? -12.701 6.631 0.072 1.00 89.75 89 THR A CA 1
ATOM 677 C C . THR A 1 89 ? -13.285 5.460 -0.725 1.00 89.75 89 THR A C 1
ATOM 679 O O . THR A 1 89 ? -13.356 4.323 -0.252 1.00 89.75 89 THR A O 1
ATOM 682 N N . ASP A 1 90 ? -13.633 5.704 -1.992 1.00 89.25 90 ASP A N 1
ATOM 683 C CA . ASP A 1 90 ? -14.068 4.644 -2.913 1.00 89.25 90 ASP A CA 1
ATOM 684 C C . ASP A 1 90 ? -12.966 3.620 -3.218 1.00 89.25 90 ASP A C 1
ATOM 686 O O . ASP A 1 90 ? -13.271 2.471 -3.561 1.00 89.25 90 ASP A O 1
ATOM 690 N N . LEU A 1 91 ? -11.697 4.011 -3.070 1.00 93.06 91 LEU A N 1
ATOM 691 C CA . LEU A 1 91 ? -10.508 3.199 -3.324 1.00 93.06 91 LEU A CA 1
ATOM 692 C C . LEU A 1 91 ? -9.601 3.129 -2.071 1.00 93.06 91 LEU A C 1
ATOM 694 O O . LEU A 1 91 ? -8.498 3.685 -2.086 1.00 93.06 91 LEU A O 1
ATOM 698 N N . PRO A 1 92 ? -10.019 2.457 -0.978 1.00 93.50 92 PRO A N 1
ATOM 699 C CA . PRO A 1 92 ? -9.234 2.392 0.248 1.00 93.50 92 PRO A CA 1
ATOM 700 C C . PRO A 1 92 ? -7.802 1.908 0.039 1.00 93.50 92 PRO A C 1
ATOM 702 O O . PRO A 1 92 ? -7.552 0.888 -0.607 1.00 93.50 92 PRO A O 1
ATOM 705 N N . GLY A 1 93 ? -6.854 2.648 0.614 1.00 93.62 93 GLY A N 1
ATOM 706 C CA . GLY A 1 93 ? -5.431 2.349 0.490 1.00 93.62 93 GLY A CA 1
ATOM 707 C C . GLY A 1 93 ? -4.821 2.671 -0.875 1.00 93.62 93 GLY A C 1
ATOM 708 O O . GLY A 1 93 ? -3.682 2.274 -1.098 1.00 93.62 93 GLY A O 1
ATOM 709 N N . ILE A 1 94 ? -5.530 3.364 -1.773 1.00 95.62 94 ILE A N 1
ATOM 710 C CA . ILE A 1 94 ? -5.014 3.784 -3.081 1.00 95.62 94 ILE A CA 1
ATOM 711 C C . ILE A 1 94 ? -4.845 5.298 -3.106 1.00 95.62 94 ILE A C 1
ATOM 713 O O . ILE A 1 94 ? -5.763 6.050 -2.790 1.00 95.62 94 ILE A O 1
ATOM 717 N N . ARG A 1 95 ? -3.671 5.748 -3.544 1.00 95.06 95 ARG A N 1
ATOM 718 C CA . ARG A 1 95 ? -3.399 7.146 -3.880 1.00 95.06 95 ARG A CA 1
ATOM 719 C C . ARG A 1 95 ? -2.870 7.200 -5.300 1.00 95.06 95 ARG A C 1
ATOM 721 O O . ARG A 1 95 ? -1.970 6.445 -5.648 1.00 95.06 95 ARG A O 1
ATOM 728 N N . ASN A 1 96 ? -3.437 8.063 -6.127 1.00 94.25 96 ASN A N 1
ATOM 729 C CA . ASN A 1 96 ? -3.090 8.141 -7.537 1.00 94.25 96 ASN A CA 1
ATOM 730 C C . ASN A 1 96 ? -2.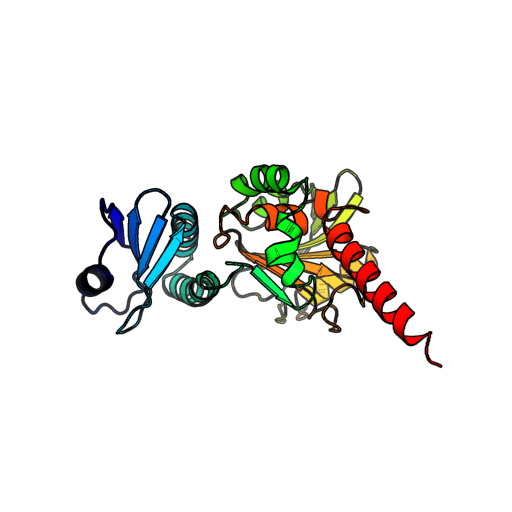844 9.594 -7.923 1.00 94.25 96 ASN A C 1
ATOM 732 O O . ASN A 1 96 ? -3.779 10.367 -8.097 1.00 94.25 96 ASN A O 1
ATOM 736 N N . GLU A 1 97 ? -1.579 9.938 -8.107 1.00 94.50 97 GLU A N 1
ATOM 737 C CA . GLU A 1 97 ? -1.155 11.243 -8.587 1.00 94.50 97 GLU A CA 1
ATOM 738 C C . GLU A 1 97 ? -0.978 11.181 -10.102 1.00 94.50 97 GLU A C 1
ATOM 740 O O . GLU A 1 97 ? 0.115 11.285 -10.637 1.00 94.50 97 GLU A O 1
ATOM 745 N N . GLY A 1 98 ? -2.077 10.963 -10.821 1.00 89.94 98 GLY A N 1
ATOM 746 C CA . GLY A 1 98 ? -2.106 11.130 -12.270 1.00 89.94 98 GLY A CA 1
ATOM 747 C C . GLY A 1 98 ? -1.449 10.028 -13.103 1.00 89.94 98 GLY A C 1
ATOM 748 O O . GLY A 1 98 ? -1.371 10.213 -14.314 1.00 89.94 98 GLY A O 1
ATOM 749 N N . LEU A 1 99 ? -1.032 8.885 -12.545 1.00 91.94 99 LEU A N 1
ATOM 750 C CA . LEU A 1 99 ? -0.534 7.777 -13.375 1.00 91.94 99 LEU A CA 1
ATOM 751 C C . LEU A 1 99 ? -1.666 7.086 -14.149 1.00 91.94 99 LEU A C 1
ATOM 753 O O . LEU A 1 99 ? -1.521 6.763 -15.325 1.00 91.94 99 LEU A O 1
ATOM 757 N N . LEU A 1 100 ? -2.810 6.876 -13.501 1.00 91.81 100 LEU A N 1
ATOM 758 C CA . LEU A 1 100 ? -4.001 6.275 -14.106 1.00 91.81 100 LEU A CA 1
ATOM 759 C C . LEU A 1 100 ? -5.199 7.219 -13.960 1.00 91.81 100 LEU A C 1
ATOM 761 O O . LEU A 1 100 ? -5.187 8.130 -13.139 1.00 91.81 100 LEU A O 1
ATOM 765 N N . SER A 1 101 ? -6.260 7.036 -14.747 1.00 90.06 101 SER A N 1
ATOM 766 C CA . SER A 1 101 ? -7.505 7.771 -14.485 1.00 90.06 101 SER A CA 1
ATOM 767 C C . SER A 1 101 ? -8.268 7.147 -13.321 1.00 90.06 101 SER A C 1
ATOM 769 O O . SER A 1 101 ? -8.435 5.926 -13.289 1.00 90.06 101 SER A O 1
ATOM 771 N N . GLU A 1 102 ? -8.828 7.973 -12.440 1.00 90.06 102 GLU A N 1
ATOM 772 C CA . GLU A 1 102 ? -9.665 7.507 -11.325 1.00 90.06 102 GLU A CA 1
ATOM 773 C C . GLU A 1 102 ? -10.873 6.691 -11.798 1.00 90.06 102 GLU A C 1
ATOM 775 O O . GLU A 1 102 ? -11.200 5.671 -11.199 1.00 90.06 102 GLU A O 1
ATOM 780 N N . HIS A 1 103 ? -11.495 7.074 -12.921 1.00 89.31 103 HIS A N 1
ATOM 781 C CA . HIS A 1 103 ? -12.611 6.322 -13.503 1.00 89.31 103 HIS A CA 1
ATOM 782 C C . HIS A 1 103 ? -12.220 4.885 -13.875 1.00 89.31 103 HIS A C 1
ATOM 784 O O . HIS A 1 103 ? -12.980 3.945 -13.634 1.00 89.31 103 HIS A O 1
ATOM 790 N N . GLU A 1 104 ? -11.030 4.698 -14.449 1.00 90.00 104 GLU A N 1
ATOM 791 C CA . GLU A 1 104 ? -10.531 3.366 -14.787 1.00 90.00 104 GLU A CA 1
ATOM 792 C C . GLU A 1 104 ? -10.247 2.550 -13.519 1.00 90.00 104 GLU A C 1
ATOM 794 O O . GLU A 1 104 ? -10.626 1.386 -13.467 1.00 90.00 104 GLU A O 1
ATOM 799 N N . LEU A 1 105 ? -9.683 3.148 -12.466 1.00 92.44 105 LEU A N 1
ATOM 800 C CA . LEU A 1 105 ? -9.446 2.456 -11.191 1.00 92.44 105 LEU A CA 1
ATOM 801 C C . LEU A 1 105 ? -10.751 2.063 -10.481 1.00 92.44 105 LEU A C 1
ATOM 803 O O . LEU A 1 105 ? -10.903 0.925 -10.039 1.00 92.44 105 LEU A O 1
ATOM 807 N N . ALA A 1 106 ? -11.700 2.995 -10.385 1.00 89.94 106 ALA A N 1
ATOM 808 C CA . ALA A 1 106 ? -12.941 2.810 -9.641 1.00 89.94 106 ALA A CA 1
ATOM 809 C C . ALA A 1 106 ? -13.959 1.930 -10.381 1.00 89.94 106 ALA A C 1
ATOM 811 O O . ALA A 1 106 ? -14.726 1.206 -9.745 1.00 89.94 106 ALA A O 1
ATOM 812 N N . ARG A 1 107 ? -13.991 1.993 -11.719 1.00 88.69 107 ARG A N 1
ATOM 813 C CA . ARG A 1 107 ? -15.032 1.344 -12.535 1.00 88.69 107 ARG A CA 1
ATOM 814 C C . ARG A 1 107 ? -14.461 0.488 -13.658 1.00 88.69 107 ARG A C 1
ATOM 816 O O . ARG A 1 107 ? -14.817 -0.683 -13.762 1.00 88.69 107 ARG A O 1
ATOM 823 N N . GLY A 1 108 ? -13.580 1.048 -14.485 1.00 89.44 108 GLY A N 1
ATOM 824 C CA . GLY A 1 108 ? -13.112 0.397 -15.716 1.00 89.44 108 GLY A CA 1
ATOM 825 C C . GLY A 1 108 ? -12.403 -0.943 -15.489 1.00 89.44 108 GLY A C 1
ATOM 826 O O . GLY A 1 108 ? -12.704 -1.924 -16.173 1.00 89.44 108 GLY A O 1
ATOM 827 N N . ALA A 1 109 ? -11.539 -1.015 -14.476 1.00 92.12 109 ALA A N 1
ATOM 828 C CA . ALA A 1 109 ? -10.737 -2.187 -14.149 1.00 92.12 109 ALA A CA 1
ATOM 829 C C . ALA A 1 109 ? -11.595 -3.403 -13.775 1.00 92.12 109 ALA A C 1
ATOM 831 O O . ALA A 1 109 ? -11.273 -4.524 -14.168 1.00 92.12 109 ALA A O 1
ATOM 832 N N . ARG A 1 110 ? -12.715 -3.179 -13.073 1.00 91.25 110 ARG A N 1
ATOM 833 C CA . ARG A 1 110 ? -13.647 -4.235 -12.636 1.00 91.25 110 ARG A CA 1
ATOM 834 C C . ARG A 1 110 ? -14.330 -4.949 -13.802 1.00 91.25 110 ARG A C 1
ATOM 836 O O . ARG A 1 110 ? -14.756 -6.086 -13.654 1.00 91.25 110 ARG A O 1
ATOM 843 N N . LEU A 1 111 ? -14.417 -4.296 -14.961 1.00 91.56 111 LEU A N 1
ATOM 844 C CA . LEU A 1 111 ? -15.044 -4.844 -16.167 1.00 91.56 111 LEU A CA 1
ATOM 845 C C . LEU A 1 111 ? -14.095 -5.722 -16.992 1.00 91.56 111 LEU A C 1
ATOM 847 O O . LEU A 1 111 ? -14.462 -6.189 -18.071 1.00 91.56 111 LEU A O 1
ATOM 851 N N . ARG A 1 112 ? -12.849 -5.907 -16.548 1.00 91.69 112 ARG A N 1
ATOM 852 C CA . ARG A 1 112 ? -11.866 -6.683 -17.296 1.00 91.69 112 ARG A CA 1
ATOM 853 C C . ARG A 1 112 ? -12.114 -8.188 -17.148 1.00 91.69 112 ARG A C 1
ATOM 855 O O . ARG A 1 112 ? -12.396 -8.651 -16.044 1.00 91.69 112 ARG A O 1
ATOM 862 N N . PRO A 1 113 ? -11.895 -8.980 -18.211 1.00 93.25 113 PRO A N 1
ATOM 863 C CA . PRO A 1 113 ? -12.059 -10.432 -18.145 1.00 93.25 113 PRO A CA 1
ATOM 864 C C . PRO A 1 113 ? -11.044 -11.103 -17.204 1.00 93.25 113 PRO A C 1
ATOM 866 O O . PRO A 1 113 ? -11.319 -12.163 -16.653 1.00 93.25 113 PRO A O 1
ATOM 869 N N . ASP A 1 114 ? -9.880 -10.480 -16.983 1.00 94.50 114 ASP A N 1
ATOM 870 C CA . ASP A 1 114 ? -8.829 -10.976 -16.089 1.00 94.50 114 ASP A CA 1
ATOM 871 C C . ASP A 1 114 ? -8.999 -10.531 -14.621 1.00 94.50 114 ASP A C 1
ATOM 873 O O . ASP A 1 114 ? -8.172 -10.903 -13.785 1.00 94.50 114 ASP A O 1
ATOM 877 N N . TRP A 1 115 ? -10.070 -9.797 -14.274 1.00 96.00 115 TRP A N 1
ATOM 878 C CA . TRP A 1 115 ? -10.291 -9.257 -12.924 1.00 96.00 115 TRP A CA 1
ATOM 879 C C . TRP A 1 115 ? -10.332 -10.339 -11.842 1.00 96.00 115 TRP A C 1
ATOM 881 O O . TRP A 1 115 ? -9.574 -10.265 -10.877 1.00 96.00 115 TRP A O 1
ATOM 891 N N . MET A 1 116 ? -11.166 -11.371 -12.011 1.00 96.81 116 MET A N 1
ATOM 892 C CA . MET A 1 116 ? -11.317 -12.441 -11.012 1.00 96.81 116 MET A CA 1
ATOM 893 C C . MET A 1 116 ? -10.004 -13.200 -10.792 1.00 96.81 116 MET A C 1
ATOM 895 O O . MET A 1 116 ? -9.587 -13.409 -9.657 1.00 96.81 116 MET A O 1
ATOM 899 N N . SER A 1 117 ? -9.294 -13.536 -11.873 1.00 96.94 117 SER A N 1
ATOM 900 C CA . SER A 1 117 ? -7.977 -14.182 -11.785 1.00 96.94 117 SER A CA 1
ATOM 901 C C . SER A 1 117 ? -6.950 -13.299 -11.069 1.00 96.94 117 SER A C 1
ATOM 903 O O . SER A 1 117 ? -6.156 -13.789 -10.262 1.00 96.94 117 SER A O 1
ATOM 905 N N . ALA A 1 118 ? -6.947 -11.994 -11.349 1.00 97.56 118 ALA A N 1
ATOM 906 C CA . ALA A 1 118 ? -6.082 -11.043 -10.665 1.00 97.56 118 ALA A CA 1
ATOM 907 C C . ALA A 1 118 ? -6.445 -10.910 -9.180 1.00 97.56 118 ALA A C 1
ATOM 909 O O . ALA A 1 118 ? -5.550 -10.851 -8.343 1.00 97.56 118 ALA A O 1
ATOM 910 N N . GLN A 1 119 ? -7.734 -10.930 -8.836 1.00 97.25 119 GLN A N 1
ATOM 911 C CA . GLN A 1 119 ? -8.200 -10.897 -7.452 1.00 97.25 119 GLN A CA 1
ATOM 912 C C . GLN A 1 119 ? -7.730 -12.126 -6.670 1.00 97.25 119 GLN A C 1
ATOM 914 O O . GLN A 1 119 ? -7.181 -11.977 -5.580 1.00 97.25 119 GLN A O 1
ATOM 919 N N . THR A 1 120 ? -7.885 -13.327 -7.236 1.00 97.19 120 THR A N 1
ATOM 920 C CA . THR A 1 120 ? -7.417 -14.576 -6.618 1.00 97.19 120 THR A CA 1
ATOM 921 C C . THR A 1 120 ? -5.911 -14.546 -6.369 1.00 97.19 120 THR A C 1
ATOM 923 O O . THR A 1 120 ? -5.463 -14.939 -5.295 1.00 97.19 120 THR A O 1
ATOM 926 N N . ARG A 1 121 ? -5.129 -14.032 -7.328 1.00 97.81 121 ARG A N 1
ATOM 927 C CA . ARG A 1 121 ? -3.672 -13.904 -7.186 1.00 97.81 121 ARG A CA 1
ATOM 928 C C . ARG A 1 121 ? -3.258 -12.824 -6.190 1.00 97.81 121 ARG A C 1
ATOM 930 O O . ARG A 1 121 ? -2.284 -13.014 -5.475 1.00 97.81 121 ARG A O 1
ATOM 937 N N . ALA A 1 122 ? -4.001 -11.723 -6.108 1.00 97.50 122 ALA A N 1
ATOM 938 C CA . ALA A 1 122 ? -3.719 -10.626 -5.187 1.00 97.50 122 ALA A CA 1
ATOM 939 C C . ALA A 1 122 ? -4.101 -10.923 -3.734 1.00 97.50 122 ALA A C 1
ATOM 941 O O . ALA A 1 122 ? -3.462 -10.405 -2.821 1.00 97.50 122 ALA A O 1
ATOM 942 N N . ALA A 1 123 ? -5.146 -11.721 -3.502 1.00 96.00 123 ALA A N 1
ATOM 943 C CA . ALA A 1 123 ? -5.662 -12.002 -2.165 1.00 96.00 123 ALA A CA 1
ATOM 944 C C . ALA A 1 123 ? -4.578 -12.440 -1.151 1.00 96.00 123 ALA A C 1
ATOM 946 O O . ALA A 1 123 ? -4.527 -11.833 -0.082 1.00 96.00 123 ALA A O 1
ATOM 947 N N . PRO A 1 124 ? -3.672 -13.398 -1.455 1.00 96.00 124 PRO A N 1
ATOM 948 C CA . PRO A 1 124 ? -2.591 -13.791 -0.540 1.00 96.00 124 PRO A CA 1
ATOM 949 C C . PRO A 1 124 ? -1.417 -12.794 -0.468 1.00 96.00 124 PRO A C 1
ATOM 951 O O . PRO A 1 124 ? -0.460 -13.030 0.270 1.00 96.00 124 PRO A O 1
ATOM 954 N N . VAL A 1 125 ? -1.447 -11.717 -1.259 1.00 97.75 125 VAL A N 1
ATOM 955 C CA . VAL A 1 125 ? -0.442 -10.639 -1.256 1.00 97.75 125 VAL A CA 1
ATOM 956 C C . VAL A 1 125 ? -0.873 -9.489 -0.337 1.00 97.75 125 VAL A C 1
ATOM 958 O O . VAL A 1 125 ? -0.032 -8.730 0.147 1.00 97.75 125 VAL A O 1
ATOM 961 N N . LEU A 1 126 ? -2.172 -9.352 -0.051 1.00 96.50 126 LEU A N 1
ATOM 962 C CA . LEU A 1 126 ? -2.665 -8.334 0.875 1.00 96.50 126 LEU A CA 1
ATOM 963 C C . LEU A 1 126 ? -2.052 -8.506 2.272 1.00 96.50 126 LEU A C 1
ATOM 965 O O . LEU A 1 126 ? -1.950 -9.614 2.788 1.00 96.50 126 LEU A O 1
ATOM 969 N N . GLY A 1 127 ? -1.666 -7.390 2.892 1.00 93.94 127 GLY A N 1
ATOM 970 C CA . GLY A 1 127 ? -0.998 -7.358 4.197 1.00 93.94 127 GLY A CA 1
ATOM 971 C C . GLY A 1 127 ? 0.498 -7.690 4.178 1.00 93.94 127 GLY A C 1
ATOM 972 O O . GLY A 1 127 ? 1.133 -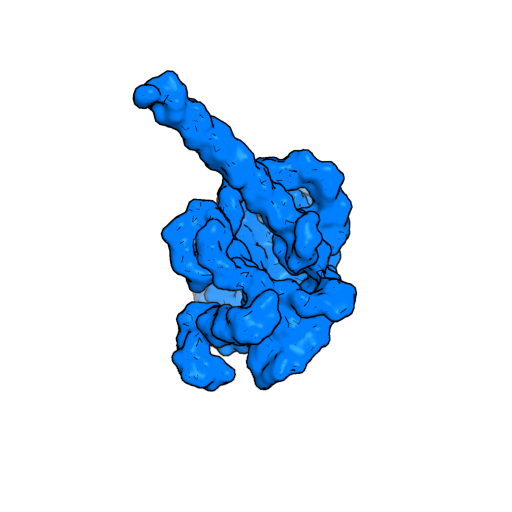7.627 5.225 1.00 93.94 127 GLY A O 1
ATOM 973 N N . THR A 1 128 ? 1.076 -8.021 3.021 1.00 96.38 128 THR A N 1
ATOM 974 C CA . THR A 1 128 ? 2.523 -8.269 2.894 1.00 96.38 128 THR A CA 1
ATOM 975 C C . THR A 1 128 ? 3.289 -6.959 2.704 1.00 96.38 128 THR A C 1
ATOM 977 O O . THR A 1 128 ? 2.720 -5.949 2.281 1.00 96.38 128 THR A O 1
ATOM 980 N N . ALA A 1 129 ? 4.581 -6.965 3.035 1.00 95.38 129 ALA A N 1
ATOM 981 C CA . ALA A 1 129 ? 5.401 -5.760 3.122 1.00 95.38 129 ALA A CA 1
ATOM 982 C C . ALA A 1 129 ? 6.832 -5.985 2.610 1.00 95.38 129 ALA A C 1
ATOM 984 O O . ALA A 1 129 ? 7.313 -7.117 2.507 1.00 95.38 129 ALA A O 1
ATOM 985 N N . GLY A 1 130 ? 7.528 -4.885 2.319 1.00 95.69 130 GLY A N 1
ATOM 986 C CA . GLY A 1 130 ? 8.954 -4.877 2.009 1.00 95.69 130 GLY A CA 1
ATOM 987 C C . GLY A 1 130 ? 9.322 -5.777 0.828 1.00 95.69 130 GLY A C 1
ATOM 988 O O . GLY A 1 130 ? 8.656 -5.802 -0.206 1.00 95.69 130 GLY A O 1
ATOM 989 N N . ILE A 1 131 ? 10.404 -6.539 0.985 1.00 96.81 131 ILE A N 1
ATOM 990 C CA . ILE A 1 131 ? 10.910 -7.426 -0.069 1.00 96.81 131 ILE A CA 1
ATOM 991 C C . ILE A 1 131 ? 9.973 -8.613 -0.345 1.00 96.81 131 ILE A C 1
ATOM 993 O O . ILE A 1 131 ? 9.910 -9.096 -1.475 1.00 96.81 131 ILE A O 1
ATOM 997 N N . ASP A 1 132 ? 9.233 -9.079 0.668 1.00 97.81 132 ASP A N 1
ATOM 998 C CA . ASP A 1 132 ? 8.294 -10.199 0.534 1.00 97.81 132 ASP A CA 1
ATOM 999 C C . ASP A 1 132 ? 7.112 -9.824 -0.367 1.00 97.81 132 ASP A C 1
ATOM 1001 O O . ASP A 1 132 ? 6.731 -10.607 -1.237 1.00 97.81 132 ASP A O 1
ATOM 1005 N N . LEU A 1 133 ? 6.619 -8.585 -0.253 1.00 98.19 133 LEU A N 1
ATOM 1006 C CA . LEU A 1 133 ? 5.615 -8.031 -1.163 1.00 98.19 133 LEU A CA 1
ATOM 1007 C C . LEU A 1 133 ? 6.064 -8.137 -2.627 1.00 98.19 133 LEU A C 1
ATOM 1009 O O . LEU A 1 133 ? 5.333 -8.663 -3.465 1.00 98.19 133 LEU A O 1
ATOM 1013 N N . LEU A 1 134 ? 7.288 -7.704 -2.941 1.00 98.44 134 LEU A N 1
ATOM 1014 C CA . LEU A 1 134 ? 7.820 -7.764 -4.307 1.00 98.44 134 LEU A CA 1
ATOM 1015 C C . LEU A 1 134 ? 7.955 -9.209 -4.816 1.00 98.44 134 LEU A C 1
ATOM 1017 O O . LEU A 1 134 ? 7.597 -9.502 -5.957 1.00 98.44 134 LEU A O 1
ATOM 1021 N N . ARG A 1 135 ? 8.404 -10.140 -3.967 1.00 98.12 135 ARG A N 1
ATOM 1022 C CA . ARG A 1 135 ? 8.487 -11.566 -4.331 1.00 98.12 135 ARG A CA 1
ATOM 1023 C C . ARG A 1 135 ? 7.112 -12.158 -4.621 1.00 98.12 135 ARG A C 1
ATOM 1025 O O . ARG A 1 135 ? 6.937 -12.836 -5.630 1.00 98.12 135 ARG A O 1
ATOM 1032 N N . ARG A 1 136 ? 6.120 -11.870 -3.777 1.00 98.25 136 ARG A N 1
ATOM 1033 C CA . ARG A 1 136 ? 4.738 -12.351 -3.939 1.00 98.25 136 ARG A CA 1
ATOM 1034 C C . ARG A 1 136 ? 4.020 -11.735 -5.136 1.00 98.25 136 ARG A C 1
ATOM 1036 O O . ARG A 1 136 ? 3.153 -12.380 -5.714 1.00 98.25 136 ARG A O 1
ATOM 1043 N N . LEU A 1 137 ? 4.420 -10.534 -5.550 1.00 98.31 137 LEU A N 1
ATOM 1044 C CA . LEU A 1 137 ? 4.014 -9.918 -6.818 1.00 98.31 137 LEU A CA 1
ATOM 1045 C C . LEU A 1 137 ? 4.655 -10.586 -8.051 1.00 98.31 137 LEU A C 1
ATOM 1047 O O . LEU A 1 137 ? 4.328 -10.225 -9.183 1.00 98.31 137 LEU A O 1
ATOM 1051 N N . GLY A 1 138 ? 5.527 -11.577 -7.852 1.00 97.75 138 GLY A N 1
ATOM 1052 C CA . GLY A 1 138 ? 6.086 -12.426 -8.901 1.00 97.75 138 GLY A CA 1
ATOM 1053 C C . GLY A 1 138 ? 7.413 -11.940 -9.479 1.00 97.75 138 GLY A C 1
ATOM 1054 O O . GLY A 1 138 ? 7.818 -12.425 -10.536 1.00 97.75 138 GLY A O 1
ATOM 1055 N N . PHE A 1 139 ? 8.085 -10.978 -8.840 1.00 98.38 139 PHE A N 1
ATOM 1056 C CA . PHE A 1 139 ? 9.370 -10.483 -9.329 1.00 98.38 139 PHE A CA 1
ATOM 1057 C C . PHE A 1 139 ? 10.527 -11.401 -8.935 1.00 98.38 139 PHE A C 1
ATOM 1059 O O . PHE A 1 139 ? 10.663 -11.800 -7.776 1.00 98.38 139 PHE A O 1
ATOM 1066 N N . GLY A 1 140 ? 11.428 -11.644 -9.888 1.00 98.00 140 GLY A N 1
ATOM 1067 C CA . GLY A 1 140 ? 12.817 -11.947 -9.550 1.00 98.00 140 GLY A CA 1
ATOM 1068 C C . GLY A 1 140 ? 13.494 -10.665 -9.068 1.00 98.00 140 GLY A C 1
ATOM 1069 O O . GLY A 1 140 ? 13.220 -9.599 -9.611 1.00 98.00 140 GLY A O 1
ATOM 1070 N N . ILE A 1 141 ? 14.342 -10.736 -8.043 1.00 97.94 141 ILE A N 1
ATOM 1071 C CA . ILE A 1 141 ? 14.976 -9.544 -7.467 1.00 97.94 141 ILE A CA 1
ATOM 1072 C C . ILE A 1 141 ? 16.486 -9.745 -7.448 1.00 97.94 141 ILE A C 1
ATOM 1074 O O . ILE A 1 141 ? 16.970 -10.693 -6.834 1.00 97.94 141 ILE A O 1
ATOM 1078 N N . GLU A 1 142 ? 17.216 -8.839 -8.093 1.00 97.06 142 GLU A N 1
ATOM 1079 C CA . GLU A 1 142 ? 18.679 -8.790 -8.056 1.00 97.06 142 GLU A CA 1
ATOM 1080 C C . GLU A 1 142 ? 19.147 -7.470 -7.450 1.00 97.06 142 GLU A C 1
ATOM 1082 O O . GLU A 1 142 ? 18.637 -6.411 -7.797 1.00 97.06 142 GLU A O 1
ATOM 1087 N N . LYS A 1 143 ? 20.126 -7.507 -6.547 1.00 96.56 143 LYS A N 1
ATOM 1088 C CA . LYS A 1 143 ? 20.698 -6.288 -5.971 1.00 96.56 143 LYS A CA 1
ATOM 1089 C C . LYS A 1 143 ? 21.589 -5.598 -7.013 1.00 96.56 143 LYS A C 1
ATOM 1091 O O . LYS A 1 143 ? 22.523 -6.222 -7.504 1.00 96.56 143 LYS A O 1
ATOM 1096 N N . ALA A 1 144 ? 21.307 -4.333 -7.333 1.00 94.88 144 ALA A N 1
ATOM 1097 C CA . ALA A 1 144 ? 22.119 -3.547 -8.269 1.00 94.88 144 ALA A CA 1
ATOM 1098 C C . ALA A 1 144 ? 23.250 -2.799 -7.558 1.00 94.88 144 ALA A C 1
ATOM 1100 O O . ALA A 1 144 ? 24.375 -2.777 -8.048 1.00 94.88 144 ALA A O 1
ATOM 1101 N N . ASP A 1 145 ? 22.946 -2.197 -6.408 1.00 93.12 145 ASP A N 1
ATOM 1102 C CA . ASP A 1 145 ? 23.903 -1.484 -5.563 1.00 93.12 145 ASP A CA 1
ATOM 1103 C C . ASP A 1 145 ? 23.483 -1.549 -4.080 1.00 93.12 145 ASP A C 1
ATOM 1105 O O . ASP A 1 145 ? 22.686 -2.397 -3.678 1.00 93.12 145 ASP A O 1
ATOM 1109 N N . GLY A 1 146 ? 24.043 -0.680 -3.233 1.00 92.31 146 GLY A N 1
ATOM 1110 C CA . GLY A 1 146 ? 23.745 -0.637 -1.800 1.00 92.31 146 GLY A CA 1
ATOM 1111 C C . GLY A 1 146 ? 22.286 -0.320 -1.439 1.00 92.31 146 GLY A C 1
ATOM 1112 O O . GLY A 1 146 ? 21.836 -0.755 -0.379 1.00 92.31 146 GLY A O 1
ATOM 1113 N N . VAL A 1 147 ? 21.549 0.393 -2.294 1.00 96.19 147 VAL A N 1
ATOM 1114 C CA . VAL A 1 147 ? 20.221 0.960 -1.989 1.00 96.19 147 VAL A CA 1
ATOM 1115 C C . VAL A 1 147 ? 19.132 0.581 -2.993 1.00 96.19 147 VAL A C 1
ATOM 1117 O O . VAL A 1 147 ? 17.953 0.828 -2.743 1.00 96.19 147 VAL A O 1
ATOM 1120 N N . THR A 1 148 ? 19.499 -0.054 -4.102 1.00 97.56 148 THR A N 1
ATOM 1121 C CA . THR A 1 148 ? 18.586 -0.392 -5.192 1.00 97.56 148 THR A CA 1
ATOM 1122 C C . THR A 1 148 ? 18.644 -1.864 -5.581 1.00 97.56 148 THR A C 1
ATOM 1124 O O . THR A 1 148 ? 19.637 -2.580 -5.413 1.00 97.56 148 THR A O 1
ATOM 1127 N N . SER A 1 149 ? 17.535 -2.338 -6.133 1.00 98.31 149 SER A N 1
ATOM 1128 C CA . SER A 1 149 ? 17.407 -3.667 -6.721 1.00 98.31 149 SER A CA 1
ATOM 1129 C C . SER A 1 149 ? 16.763 -3.580 -8.100 1.00 98.31 149 SER A C 1
ATOM 1131 O O . SER A 1 149 ? 16.035 -2.640 -8.396 1.00 98.31 149 SER A O 1
ATOM 1133 N N . LEU A 1 150 ? 17.009 -4.565 -8.950 1.00 98.31 150 LEU A N 1
ATOM 1134 C CA . LEU A 1 150 ? 16.363 -4.739 -10.242 1.00 98.31 150 LEU A CA 1
ATOM 1135 C C . LEU A 1 150 ? 15.234 -5.743 -10.080 1.00 98.31 150 LEU A C 1
ATOM 1137 O O . LEU A 1 150 ? 15.433 -6.839 -9.549 1.00 98.31 150 LEU A O 1
ATOM 1141 N N . LEU A 1 151 ? 14.051 -5.363 -10.550 1.00 98.44 151 LEU A N 1
ATOM 1142 C CA . LEU A 1 151 ? 12.898 -6.243 -10.616 1.00 98.44 151 LEU A CA 1
ATOM 1143 C C . LEU A 1 151 ? 12.846 -6.906 -11.984 1.00 98.44 151 LEU A C 1
ATOM 1145 O O . LEU A 1 151 ? 12.740 -6.236 -13.014 1.00 98.44 151 LEU A O 1
ATOM 1149 N N . ARG A 1 152 ? 12.893 -8.233 -11.980 1.00 97.06 152 ARG A N 1
ATOM 1150 C CA . ARG A 1 152 ? 12.902 -9.088 -13.161 1.00 97.06 152 ARG A CA 1
ATOM 1151 C C . ARG A 1 152 ? 11.565 -9.738 -13.408 1.00 97.06 152 ARG A C 1
ATOM 1153 O O . ARG A 1 152 ? 10.897 -10.220 -12.495 1.00 97.06 152 ARG A O 1
ATOM 1160 N N . THR A 1 153 ? 11.241 -9.840 -14.688 1.00 92.62 153 THR A N 1
ATOM 1161 C CA . THR A 1 153 ? 10.107 -10.600 -15.199 1.00 92.62 153 THR A CA 1
ATOM 1162 C C . THR A 1 153 ? 10.647 -11.657 -16.161 1.00 92.62 153 THR A C 1
ATOM 1164 O O . THR A 1 153 ? 11.000 -11.344 -17.302 1.00 92.62 153 THR A O 1
ATOM 1167 N N . GLY A 1 154 ? 10.768 -12.904 -15.702 1.00 87.25 154 GLY A N 1
ATOM 1168 C CA . GLY A 1 154 ? 11.539 -13.918 -16.430 1.00 87.25 154 GLY A CA 1
ATOM 1169 C C . GLY A 1 154 ? 13.020 -13.529 -16.494 1.00 87.25 154 GLY A C 1
ATOM 1170 O O . GLY A 1 154 ? 13.618 -13.231 -15.466 1.00 87.25 154 GLY A O 1
ATOM 1171 N N . SER A 1 155 ? 13.601 -13.490 -17.694 1.00 85.44 155 SER A N 1
ATOM 1172 C CA . SER A 1 155 ? 15.021 -13.167 -17.913 1.00 85.44 155 SER A CA 1
ATOM 1173 C C . SER A 1 155 ? 15.329 -11.680 -18.127 1.00 85.44 155 SER A C 1
ATOM 1175 O O . SER A 1 155 ? 16.473 -11.339 -18.411 1.00 85.44 155 SER A O 1
ATOM 1177 N N . ARG A 1 156 ? 14.333 -10.785 -18.041 1.00 92.38 156 ARG A N 1
ATOM 1178 C CA . ARG A 1 156 ? 14.520 -9.349 -18.310 1.00 92.38 156 ARG A CA 1
ATOM 1179 C C . ARG A 1 156 ? 14.230 -8.490 -17.091 1.00 92.38 156 ARG A C 1
ATOM 1181 O O . ARG A 1 156 ? 13.201 -8.680 -16.441 1.00 92.38 156 ARG A O 1
ATOM 1188 N N . ASP A 1 157 ? 15.089 -7.505 -16.867 1.00 96.50 157 ASP A N 1
ATOM 1189 C CA . ASP A 1 157 ? 14.857 -6.411 -15.927 1.00 96.50 157 ASP A CA 1
ATOM 1190 C C . ASP A 1 157 ? 13.716 -5.516 -16.438 1.00 96.50 157 ASP A C 1
ATOM 1192 O O . ASP A 1 157 ? 13.561 -5.303 -17.646 1.00 96.50 157 ASP A O 1
ATOM 1196 N N . ARG A 1 158 ? 12.881 -5.017 -15.522 1.00 95.94 158 ARG A N 1
ATOM 1197 C CA . ARG A 1 158 ? 11.714 -4.175 -15.839 1.00 95.94 158 ARG A CA 1
ATOM 1198 C C . ARG A 1 158 ? 11.569 -2.940 -14.985 1.00 95.94 158 ARG A C 1
ATOM 1200 O O . ARG A 1 158 ? 10.992 -1.968 -15.461 1.00 95.94 158 ARG A O 1
ATOM 1207 N N . ALA A 1 159 ? 12.061 -2.974 -13.757 1.00 98.19 159 ALA A N 1
ATOM 1208 C CA . ALA A 1 159 ? 12.000 -1.817 -12.889 1.00 98.19 159 ALA A CA 1
ATOM 1209 C C . ALA A 1 159 ? 13.233 -1.732 -12.001 1.00 98.19 159 ALA A C 1
ATOM 1211 O O . ALA A 1 159 ? 13.811 -2.756 -11.631 1.00 98.19 159 ALA A O 1
ATOM 1212 N N . VAL A 1 160 ? 13.582 -0.512 -11.618 1.00 98.62 160 VAL A N 1
ATOM 1213 C CA . VAL A 1 160 ? 14.421 -0.275 -10.445 1.00 98.62 160 VAL A CA 1
ATOM 1214 C C . VAL A 1 160 ? 13.511 -0.247 -9.224 1.00 98.62 160 VAL A C 1
ATOM 1216 O O . VAL A 1 160 ? 12.492 0.437 -9.227 1.00 98.62 160 VAL A O 1
ATOM 1219 N N . ALA A 1 161 ? 13.873 -0.980 -8.180 1.00 98.62 161 ALA A N 1
ATOM 1220 C CA . ALA A 1 161 ? 13.214 -0.948 -6.890 1.00 98.62 161 ALA A CA 1
ATOM 1221 C C . ALA A 1 161 ? 14.093 -0.309 -5.821 1.00 98.62 161 ALA A C 1
ATOM 1223 O O . ALA A 1 161 ? 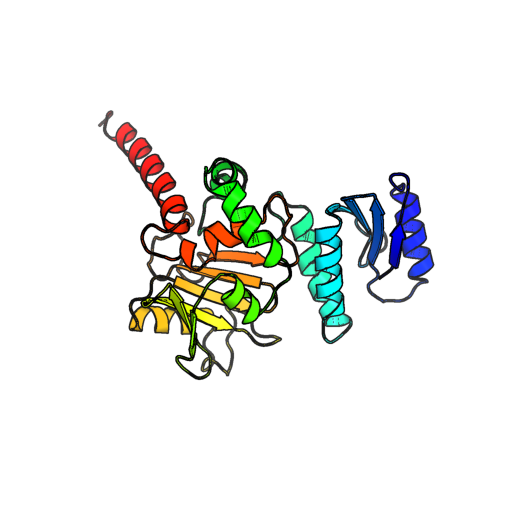15.294 -0.576 -5.753 1.00 98.62 161 ALA A O 1
ATOM 1224 N N . VAL A 1 162 ? 13.463 0.465 -4.944 1.00 98.38 162 VAL A N 1
ATOM 1225 C CA . VAL A 1 162 ? 14.070 0.985 -3.719 1.00 98.38 162 VAL A CA 1
ATOM 1226 C C . VAL A 1 162 ? 13.180 0.630 -2.534 1.00 98.38 162 VAL A C 1
ATOM 1228 O O . VAL A 1 162 ? 11.967 0.844 -2.571 1.00 98.38 162 VAL A O 1
ATOM 1231 N N . LEU A 1 163 ? 13.789 0.075 -1.486 1.00 98.12 163 LEU A N 1
ATOM 1232 C CA . LEU A 1 163 ? 13.130 -0.226 -0.218 1.00 98.12 163 LEU A CA 1
ATOM 1233 C C . LEU A 1 163 ? 13.575 0.815 0.811 1.00 98.12 163 LEU A C 1
ATOM 1235 O O . LEU A 1 163 ? 14.765 0.904 1.122 1.00 98.12 163 LEU A O 1
ATOM 1239 N N . LEU A 1 164 ? 12.614 1.598 1.298 1.00 97.56 164 LEU A N 1
ATOM 1240 C CA . LEU A 1 164 ? 12.857 2.686 2.240 1.00 97.56 164 LEU A CA 1
ATOM 1241 C C . LEU A 1 164 ? 12.974 2.178 3.675 1.00 97.56 164 LEU A C 1
ATOM 1243 O O . LEU A 1 164 ? 12.190 1.328 4.108 1.00 97.56 164 LEU A O 1
ATOM 1247 N N . ASP A 1 165 ? 13.903 2.773 4.417 1.00 93.56 165 ASP A N 1
ATOM 1248 C CA . ASP A 1 165 ? 14.039 2.574 5.857 1.00 93.56 165 ASP A CA 1
ATOM 1249 C C . ASP A 1 165 ? 12.988 3.393 6.625 1.00 93.56 165 ASP A C 1
ATOM 1251 O O . ASP A 1 165 ? 12.286 4.264 6.092 1.00 93.56 165 ASP A O 1
ATOM 1255 N N . ALA A 1 166 ? 12.865 3.107 7.921 1.00 83.62 166 ALA A N 1
ATOM 1256 C CA . ALA A 1 166 ? 12.001 3.871 8.808 1.00 83.62 166 ALA A CA 1
ATOM 1257 C C . ALA A 1 166 ? 12.455 5.342 8.866 1.00 83.62 166 ALA A C 1
ATOM 1259 O O . ALA A 1 166 ? 13.603 5.637 9.182 1.00 83.62 166 ALA A O 1
ATOM 1260 N N . GLY A 1 167 ? 11.534 6.266 8.583 1.00 85.81 167 GLY A N 1
ATOM 1261 C CA . GLY A 1 167 ? 11.795 7.710 8.597 1.00 85.81 167 GLY A CA 1
ATOM 1262 C C . GLY A 1 167 ? 12.210 8.301 7.248 1.00 85.81 167 GLY A C 1
ATOM 1263 O O . GLY A 1 167 ? 12.124 9.515 7.080 1.00 85.81 167 GLY A O 1
ATOM 1264 N N . GLU A 1 168 ? 12.576 7.477 6.266 1.00 94.94 168 GLU A N 1
ATOM 1265 C CA . GLU A 1 168 ? 12.773 7.952 4.897 1.00 94.94 168 GLU A CA 1
ATOM 1266 C C . GLU A 1 168 ? 11.428 8.245 4.222 1.00 94.94 168 GLU A C 1
ATOM 1268 O O . GLU A 1 168 ? 10.385 7.681 4.564 1.00 94.94 168 GLU A O 1
ATOM 1273 N N . THR A 1 169 ? 11.438 9.128 3.231 1.00 95.19 169 THR A N 1
ATOM 1274 C CA . THR A 1 169 ? 10.272 9.398 2.380 1.00 95.19 169 THR A CA 1
ATOM 1275 C C . THR A 1 169 ? 10.705 9.352 0.919 1.00 95.19 169 THR A C 1
ATOM 1277 O O . THR A 1 169 ? 11.869 9.641 0.644 1.00 95.19 169 THR A O 1
ATOM 1280 N N . PRO A 1 170 ? 9.821 8.992 -0.032 1.00 96.56 170 PRO A N 1
ATOM 1281 C CA . PRO A 1 170 ? 10.222 8.859 -1.433 1.00 96.56 170 PRO A CA 1
ATOM 1282 C C . PRO A 1 170 ? 10.809 10.154 -2.015 1.00 96.56 170 PRO A C 1
ATOM 1284 O O . PRO A 1 170 ? 11.766 10.098 -2.786 1.00 96.56 170 PRO A O 1
ATOM 1287 N N . GLU A 1 171 ? 10.266 11.308 -1.617 1.00 95.94 171 GLU A N 1
ATOM 1288 C CA . GLU A 1 171 ? 10.662 12.639 -2.086 1.00 95.94 171 GLU A CA 1
ATOM 1289 C C . GLU A 1 171 ? 11.703 13.344 -1.197 1.00 95.94 171 GLU A C 1
ATOM 1291 O O . GLU A 1 171 ? 12.312 14.318 -1.637 1.00 95.94 171 GLU A O 1
ATOM 1296 N N . GLY A 1 172 ? 11.926 12.883 0.036 1.00 96.00 172 GLY A N 1
ATOM 1297 C CA . GLY A 1 172 ? 12.843 13.522 0.981 1.00 96.00 172 GLY A CA 1
ATOM 1298 C C . GLY A 1 172 ? 14.299 13.131 0.752 1.00 96.00 172 GLY A C 1
ATOM 1299 O O . GLY A 1 172 ? 14.600 11.974 0.476 1.00 96.00 172 GLY A O 1
ATOM 1300 N N . ALA A 1 173 ? 15.212 14.092 0.902 1.00 96.62 173 ALA A N 1
ATOM 1301 C CA . ALA A 1 173 ? 16.647 13.832 0.864 1.00 96.62 173 ALA A CA 1
ATOM 1302 C C . ALA A 1 173 ? 17.059 12.836 1.957 1.00 96.62 173 ALA A C 1
ATOM 1304 O O . ALA A 1 173 ? 16.640 12.967 3.110 1.00 96.62 173 ALA A O 1
ATOM 1305 N N . ALA A 1 174 ? 17.905 11.868 1.606 1.00 96.50 174 ALA A N 1
ATOM 1306 C CA . ALA A 1 174 ? 18.383 10.864 2.548 1.00 96.50 174 ALA A CA 1
ATOM 1307 C C . ALA A 1 174 ? 19.880 10.549 2.337 1.00 96.50 174 ALA A C 1
ATOM 1309 O O . ALA A 1 174 ? 20.318 10.400 1.191 1.00 96.50 174 ALA A O 1
ATOM 1310 N N . PRO A 1 175 ? 20.682 10.389 3.412 1.00 95.88 175 PRO A N 1
ATOM 1311 C CA . PRO A 1 175 ? 22.122 10.127 3.302 1.00 95.88 175 PRO A CA 1
ATOM 1312 C C . PRO A 1 175 ? 22.468 8.871 2.495 1.00 95.88 175 PRO A C 1
ATOM 1314 O O . PRO A 1 175 ? 23.432 8.875 1.731 1.00 95.88 175 PRO A O 1
ATOM 1317 N N . ARG A 1 176 ? 21.640 7.819 2.600 1.00 96.25 176 ARG A N 1
ATOM 1318 C CA . ARG A 1 176 ? 21.760 6.578 1.812 1.00 96.25 176 ARG A CA 1
ATOM 1319 C C . ARG A 1 176 ? 21.758 6.826 0.300 1.00 96.25 176 ARG A C 1
ATOM 1321 O O . ARG A 1 176 ? 22.370 6.065 -0.440 1.00 96.25 176 ARG A O 1
ATOM 1328 N N . PHE A 1 177 ? 21.125 7.910 -0.136 1.00 96.69 177 PHE A N 1
ATOM 1329 C CA . PHE A 1 177 ? 20.971 8.307 -1.533 1.00 96.69 177 PHE A CA 1
ATOM 1330 C C . PHE A 1 177 ? 21.811 9.549 -1.862 1.00 96.69 177 PHE A C 1
ATOM 1332 O O . PHE A 1 177 ? 21.432 10.352 -2.708 1.00 96.69 177 PHE A O 1
ATOM 1339 N N . GLN A 1 178 ? 22.941 9.742 -1.168 1.00 94.88 178 GLN A N 1
ATOM 1340 C CA . GLN A 1 178 ? 23.845 10.886 -1.360 1.00 94.88 178 GLN A CA 1
ATOM 1341 C C . GLN A 1 178 ? 23.136 12.244 -1.204 1.00 94.88 178 GLN A C 1
ATOM 1343 O O . GLN A 1 178 ? 23.407 13.192 -1.935 1.00 94.88 178 GLN A O 1
ATOM 1348 N N . ASN A 1 179 ? 22.202 12.327 -0.249 1.00 95.50 179 ASN A N 1
ATOM 1349 C CA . ASN A 1 179 ? 21.343 13.491 -0.001 1.00 95.50 179 ASN A CA 1
ATOM 1350 C C . ASN A 1 179 ? 20.420 13.873 -1.173 1.00 95.50 179 ASN A C 1
ATOM 1352 O O . ASN A 1 179 ? 19.791 14.929 -1.139 1.00 95.50 179 ASN A O 1
ATOM 1356 N N . LEU A 1 180 ? 20.281 13.009 -2.180 1.00 95.56 180 LEU A N 1
ATOM 1357 C CA . LEU A 1 180 ? 19.168 13.057 -3.121 1.00 95.56 180 LEU A CA 1
ATOM 1358 C C . LEU A 1 180 ? 17.946 12.365 -2.514 1.00 95.56 180 LEU A C 1
ATOM 1360 O O . LEU A 1 180 ? 18.035 11.661 -1.503 1.00 95.56 180 LEU A O 1
ATOM 1364 N N . SER A 1 181 ? 16.791 12.562 -3.144 1.00 97.44 181 SER A N 1
ATOM 1365 C CA . SER A 1 181 ? 15.606 11.788 -2.798 1.00 97.44 181 SER A CA 1
ATOM 1366 C C . SER A 1 181 ? 15.685 10.363 -3.364 1.00 97.44 181 SER A C 1
ATOM 1368 O O . SER A 1 181 ? 16.188 10.181 -4.482 1.00 97.44 181 SER A O 1
ATOM 1370 N N . PRO A 1 182 ? 15.156 9.349 -2.650 1.00 98.00 182 PRO A N 1
ATOM 1371 C CA . PRO A 1 182 ? 15.109 7.970 -3.133 1.00 98.00 182 PRO A CA 1
ATOM 1372 C C . PRO A 1 182 ? 14.479 7.825 -4.522 1.00 98.00 182 PRO A C 1
ATOM 1374 O O . PRO A 1 182 ? 14.975 7.062 -5.350 1.00 98.00 182 PRO A O 1
ATOM 1377 N N . VAL A 1 183 ? 13.410 8.582 -4.807 1.00 97.50 183 VAL A N 1
ATOM 1378 C CA . VAL A 1 183 ? 12.751 8.555 -6.121 1.00 97.50 183 VAL A CA 1
ATOM 1379 C C . VAL A 1 183 ? 13.648 9.120 -7.223 1.00 97.50 183 VAL A C 1
ATOM 1381 O O . VAL A 1 183 ? 13.760 8.513 -8.285 1.00 97.50 183 VAL A O 1
ATOM 1384 N N . SER A 1 184 ? 14.336 10.241 -6.980 1.00 96.94 184 SER A N 1
ATOM 1385 C CA . SER A 1 184 ? 15.236 10.845 -7.970 1.00 96.94 184 SER A CA 1
ATOM 1386 C C . SER A 1 184 ? 16.427 9.939 -8.262 1.00 96.94 184 SER A C 1
ATOM 1388 O O . SER A 1 184 ? 16.795 9.772 -9.424 1.00 96.94 184 SER A O 1
ATOM 1390 N N . TRP A 1 185 ? 16.984 9.309 -7.222 1.00 97.75 185 TRP A N 1
ATOM 1391 C CA . TRP A 1 185 ? 18.039 8.308 -7.360 1.00 97.75 185 TRP A CA 1
ATOM 1392 C C . TRP A 1 185 ? 17.585 7.130 -8.228 1.00 97.75 185 TRP A C 1
ATOM 1394 O O . TRP A 1 185 ? 18.242 6.772 -9.206 1.00 97.75 185 TRP A O 1
ATOM 1404 N N . ALA A 1 186 ? 16.430 6.547 -7.899 1.00 98.12 186 ALA A N 1
ATOM 1405 C CA . ALA A 1 186 ? 15.894 5.398 -8.615 1.00 98.12 186 ALA A CA 1
ATOM 1406 C C . ALA A 1 186 ? 15.579 5.717 -10.084 1.00 98.12 186 ALA A C 1
ATOM 1408 O O . ALA A 1 186 ? 15.884 4.906 -10.957 1.00 98.12 186 ALA A O 1
ATOM 1409 N N . LEU A 1 187 ? 15.015 6.899 -10.363 1.00 97.69 187 LEU A N 1
ATOM 1410 C CA . LEU A 1 187 ? 14.737 7.364 -11.724 1.00 97.69 187 LEU A CA 1
ATOM 1411 C C . LEU A 1 187 ? 16.026 7.539 -12.531 1.00 97.69 187 LEU A C 1
ATOM 1413 O O . LEU A 1 187 ? 16.098 7.050 -13.653 1.00 97.69 187 LEU A O 1
ATOM 1417 N N . ALA A 1 188 ? 17.061 8.156 -11.952 1.00 96.94 188 ALA A N 1
ATOM 1418 C CA . ALA A 1 188 ? 18.349 8.322 -12.625 1.00 96.94 188 ALA A CA 1
ATOM 1419 C C . ALA A 1 188 ? 19.001 6.974 -12.968 1.00 96.94 188 ALA A C 1
ATOM 1421 O O . ALA A 1 188 ? 19.555 6.809 -14.054 1.00 96.94 188 ALA A O 1
ATOM 1422 N N . MET A 1 189 ? 18.909 5.980 -12.081 1.00 97.25 189 MET A N 1
ATOM 1423 C CA . MET A 1 189 ? 19.392 4.645 -12.422 1.00 97.25 189 MET A CA 1
ATOM 1424 C C . MET A 1 189 ? 18.538 3.944 -13.480 1.00 97.25 189 MET A C 1
ATOM 1426 O O . MET A 1 189 ? 19.068 3.198 -14.304 1.00 97.25 189 MET A O 1
ATOM 1430 N N . ALA A 1 190 ? 17.218 4.122 -13.428 1.00 97.62 190 ALA A N 1
ATOM 1431 C CA . ALA A 1 190 ? 16.323 3.526 -14.404 1.00 97.62 190 ALA A CA 1
ATOM 1432 C C . ALA A 1 190 ? 16.590 4.099 -15.804 1.00 97.62 190 ALA A C 1
ATOM 1434 O O . ALA A 1 190 ? 16.662 3.319 -16.751 1.00 97.62 190 ALA A O 1
ATOM 1435 N N . ASP A 1 191 ? 16.861 5.406 -15.912 1.00 97.06 191 ASP A N 1
ATOM 1436 C CA . ASP A 1 191 ? 17.315 6.060 -17.146 1.00 97.06 191 ASP A CA 1
ATOM 1437 C C . ASP A 1 191 ? 18.602 5.410 -17.678 1.00 97.06 191 ASP A C 1
ATOM 1439 O O . ASP A 1 191 ? 18.657 4.976 -18.828 1.00 97.06 191 ASP A O 1
ATOM 1443 N N . GLN A 1 192 ? 19.627 5.267 -16.828 1.00 96.69 192 GLN A N 1
ATOM 1444 C CA . GLN A 1 192 ? 20.915 4.666 -17.210 1.00 96.69 192 GLN A CA 1
ATOM 1445 C C . GLN A 1 192 ? 20.778 3.227 -17.719 1.00 96.69 192 GLN A C 1
ATOM 1447 O O . GLN A 1 192 ? 21.556 2.782 -18.561 1.00 96.69 192 GLN A O 1
ATOM 1452 N N . ARG A 1 193 ? 19.794 2.487 -17.199 1.00 95.62 193 ARG A N 1
ATOM 1453 C CA . ARG A 1 193 ? 19.527 1.089 -17.562 1.00 95.62 193 ARG A CA 1
ATOM 1454 C C . ARG A 1 193 ? 18.427 0.932 -18.610 1.00 95.62 193 ARG A C 1
ATOM 1456 O O . ARG A 1 193 ? 18.105 -0.201 -18.963 1.00 95.62 193 ARG A O 1
ATOM 1463 N N . ASN A 1 194 ? 17.861 2.034 -19.102 1.00 95.44 194 ASN A N 1
ATOM 1464 C CA . ASN A 1 194 ? 16.731 2.050 -20.028 1.00 95.44 194 ASN A CA 1
ATOM 1465 C C . ASN A 1 194 ? 15.545 1.188 -19.538 1.00 95.44 194 ASN A C 1
ATOM 1467 O O . ASN A 1 194 ? 14.985 0.373 -20.277 1.00 95.44 194 ASN A O 1
ATOM 1471 N N . LEU A 1 195 ? 15.203 1.320 -18.252 1.00 96.38 195 LEU A N 1
ATOM 1472 C CA . LEU A 1 195 ? 14.083 0.618 -17.628 1.00 96.38 195 LEU A CA 1
ATOM 1473 C C . LEU A 1 195 ? 12.852 1.534 -17.556 1.00 96.38 195 LEU A C 1
ATOM 1475 O O . LEU A 1 195 ? 12.995 2.699 -17.206 1.00 96.38 195 LEU A O 1
ATOM 1479 N N . PRO A 1 196 ? 11.639 1.029 -17.842 1.00 94.50 196 PRO A N 1
ATOM 1480 C CA . PRO A 1 196 ? 10.439 1.866 -17.944 1.00 94.50 196 PRO A CA 1
ATOM 1481 C C . PRO A 1 196 ? 9.827 2.289 -16.600 1.00 94.50 196 PRO A C 1
ATOM 1483 O O . PRO A 1 196 ? 9.015 3.216 -16.566 1.00 94.50 196 PRO A O 1
ATOM 1486 N N . TRP A 1 197 ? 10.175 1.610 -15.502 1.00 97.25 197 TRP A N 1
ATOM 1487 C CA . TRP A 1 197 ? 9.482 1.754 -14.223 1.00 97.25 197 TRP A CA 1
ATOM 1488 C C . TRP A 1 197 ? 10.435 1.913 -13.040 1.00 97.25 197 TRP A C 1
ATOM 1490 O O . TRP A 1 197 ? 11.500 1.295 -12.975 1.00 97.25 197 TRP A O 1
ATOM 1500 N N . VAL A 1 198 ? 9.980 2.673 -12.047 1.00 98.50 198 VAL A N 1
ATOM 1501 C CA . VAL A 1 198 ? 10.550 2.707 -10.699 1.00 98.50 198 VAL A CA 1
ATOM 1502 C C . VAL A 1 198 ? 9.493 2.250 -9.701 1.00 98.50 198 VAL A C 1
ATOM 1504 O O . VAL A 1 198 ? 8.361 2.731 -9.723 1.00 98.50 198 VAL A O 1
ATOM 1507 N N . VAL A 1 199 ? 9.871 1.336 -8.810 1.00 98.62 199 VAL A N 1
ATOM 1508 C CA . VAL A 1 199 ? 9.036 0.843 -7.713 1.00 98.62 199 VAL A CA 1
ATOM 1509 C C . VAL A 1 199 ? 9.651 1.265 -6.383 1.00 98.62 199 VAL A C 1
ATOM 1511 O O . VAL A 1 199 ? 10.773 0.897 -6.056 1.00 98.62 199 VAL A O 1
ATOM 1514 N N . VAL A 1 200 ? 8.910 2.011 -5.577 1.00 98.62 200 VAL A N 1
ATOM 1515 C CA . VAL A 1 200 ? 9.326 2.374 -4.219 1.00 98.62 200 VAL A CA 1
ATOM 1516 C C . VAL A 1 200 ? 8.467 1.603 -3.230 1.00 98.62 200 VAL A C 1
ATOM 1518 O O . VAL A 1 200 ? 7.241 1.618 -3.328 1.00 98.62 200 VAL A O 1
ATOM 1521 N N . VAL A 1 201 ? 9.099 0.919 -2.279 1.00 98.31 201 VAL A N 1
ATOM 1522 C CA . VAL A 1 201 ? 8.410 0.173 -1.220 1.00 98.31 201 VAL A CA 1
ATOM 1523 C C . VAL A 1 201 ? 8.755 0.768 0.134 1.00 98.31 201 VAL A C 1
ATOM 1525 O O . VAL A 1 201 ? 9.926 0.960 0.455 1.00 98.31 201 VAL A O 1
ATOM 1528 N N . GLN A 1 202 ? 7.735 1.011 0.953 1.00 95.19 202 GLN A N 1
ATOM 1529 C CA . GLN A 1 202 ? 7.897 1.424 2.343 1.00 95.19 202 GLN A CA 1
ATOM 1530 C C . GLN A 1 202 ? 6.915 0.655 3.224 1.00 95.19 202 GLN A C 1
ATOM 1532 O O . GLN A 1 202 ? 5.723 0.962 3.259 1.00 95.19 202 GLN A O 1
ATOM 1537 N N . GLY A 1 203 ? 7.413 -0.349 3.947 1.00 91.94 203 GLY A N 1
ATOM 1538 C CA . GLY A 1 203 ? 6.551 -1.254 4.706 1.00 91.94 203 GLY A CA 1
ATOM 1539 C C . GLY A 1 203 ? 5.532 -1.933 3.787 1.00 91.94 203 GLY A C 1
ATOM 1540 O O . GLY A 1 203 ? 5.913 -2.600 2.828 1.00 91.94 203 GLY A O 1
ATOM 1541 N N . ASP A 1 204 ? 4.244 -1.753 4.075 1.00 93.56 204 ASP A N 1
ATOM 1542 C CA . ASP A 1 204 ? 3.113 -2.294 3.310 1.00 93.56 204 ASP A CA 1
ATOM 1543 C C . ASP A 1 204 ? 2.681 -1.404 2.128 1.00 93.56 204 ASP A C 1
ATOM 1545 O O . ASP A 1 204 ? 1.687 -1.694 1.455 1.00 93.56 204 ASP A O 1
ATOM 1549 N N . ARG A 1 205 ? 3.405 -0.307 1.874 1.00 95.56 205 ARG A N 1
ATOM 1550 C CA . ARG A 1 205 ? 3.166 0.596 0.744 1.00 95.56 205 ARG A CA 1
ATOM 1551 C C . ARG A 1 205 ? 4.032 0.212 -0.442 1.00 95.56 205 ARG A C 1
ATOM 1553 O O . ARG A 1 205 ? 5.238 0.027 -0.288 1.00 95.56 205 ARG A O 1
ATOM 1560 N N . VAL A 1 206 ? 3.431 0.174 -1.624 1.00 98.31 206 VAL A N 1
ATOM 1561 C CA . VAL A 1 206 ? 4.129 0.048 -2.903 1.00 98.31 206 VAL A CA 1
ATOM 1562 C C . VAL A 1 206 ? 3.683 1.172 -3.824 1.00 98.31 206 VAL A C 1
ATOM 1564 O O . VAL A 1 206 ? 2.489 1.382 -4.028 1.00 98.31 206 VAL A O 1
ATOM 1567 N N . ARG A 1 207 ? 4.648 1.907 -4.370 1.00 98.44 207 ARG A N 1
ATOM 1568 C CA . ARG A 1 207 ? 4.430 3.038 -5.267 1.00 98.44 207 ARG A CA 1
ATOM 1569 C C . ARG A 1 207 ? 5.154 2.812 -6.584 1.00 98.44 207 ARG A C 1
ATOM 1571 O O . ARG A 1 207 ? 6.291 2.353 -6.590 1.00 98.44 207 ARG A O 1
ATOM 1578 N N . LEU A 1 208 ? 4.486 3.120 -7.686 1.00 98.25 208 LEU A N 1
ATOM 1579 C CA . LEU A 1 208 ? 4.982 2.943 -9.042 1.00 98.25 208 LEU A CA 1
ATOM 1580 C C . LEU A 1 208 ? 5.072 4.299 -9.738 1.00 98.25 208 LEU A C 1
ATOM 1582 O O . LEU A 1 208 ? 4.095 5.051 -9.754 1.00 98.25 208 LEU A O 1
ATOM 1586 N N . TYR A 1 209 ? 6.227 4.558 -10.340 1.00 97.25 209 TYR A N 1
ATOM 1587 C CA . TYR A 1 209 ? 6.521 5.747 -11.128 1.00 97.25 209 TYR A CA 1
ATOM 1588 C C . TYR A 1 209 ? 6.888 5.344 -12.562 1.00 97.25 209 TYR A C 1
ATOM 1590 O O . TYR A 1 209 ? 7.653 4.386 -12.739 1.00 97.25 209 TYR A O 1
ATOM 1598 N N . PRO A 1 210 ? 6.395 6.064 -13.583 1.00 94.69 210 PRO A N 1
ATOM 1599 C CA . PRO A 1 210 ? 6.905 5.951 -14.935 1.00 94.69 210 PRO A CA 1
ATOM 1600 C C . PRO A 1 210 ? 8.254 6.665 -15.044 1.00 94.69 210 PRO A C 1
ATOM 1602 O O . PRO A 1 210 ? 8.469 7.722 -14.449 1.00 94.69 210 PRO A O 1
ATOM 1605 N N . VAL A 1 211 ? 9.158 6.094 -15.833 1.00 93.44 211 VAL A N 1
ATOM 1606 C CA . VAL A 1 211 ? 10.447 6.729 -16.146 1.00 93.44 211 VAL A CA 1
ATOM 1607 C C . VAL A 1 211 ? 10.293 7.694 -17.323 1.00 93.44 211 VAL A C 1
ATOM 1609 O O . VAL A 1 211 ? 10.806 8.813 -17.285 1.00 93.44 211 VAL A O 1
ATOM 1612 N N . GLU A 1 212 ? 9.517 7.296 -18.333 1.00 86.75 212 GLU A N 1
ATOM 1613 C CA . GLU A 1 212 ? 9.230 8.112 -19.512 1.00 86.75 212 GLU A CA 1
ATOM 1614 C C . GLU A 1 212 ? 8.275 9.277 -19.193 1.00 86.75 212 GLU A C 1
ATOM 1616 O O . GLU A 1 212 ? 7.256 9.126 -18.512 1.00 86.75 212 GLU A O 1
ATOM 1621 N N . LEU A 1 213 ? 8.597 10.460 -19.724 1.00 77.94 213 LEU A N 1
ATOM 1622 C CA . LEU A 1 213 ? 7.755 11.650 -19.613 1.00 77.94 213 LEU A CA 1
ATOM 1623 C C . LEU A 1 213 ? 6.478 11.512 -20.449 1.00 77.94 213 LEU A C 1
ATOM 1625 O O . LEU A 1 213 ? 6.476 10.943 -21.534 1.00 77.94 213 LEU A O 1
ATOM 1629 N N . GLY A 1 214 ? 5.379 12.092 -19.965 1.00 73.88 214 GLY A N 1
ATOM 1630 C CA . GLY A 1 214 ? 4.091 12.045 -20.667 1.00 73.88 214 GLY A CA 1
ATOM 1631 C C . GLY A 1 214 ? 3.335 10.723 -20.508 1.00 73.88 214 GLY A C 1
ATOM 1632 O O . GLY A 1 214 ? 2.212 10.609 -21.000 1.00 73.88 214 GLY A O 1
ATOM 1633 N N . VAL A 1 215 ? 3.894 9.750 -19.782 1.00 77.00 215 VAL A N 1
ATOM 1634 C CA . VAL A 1 215 ? 3.145 8.591 -19.294 1.00 77.00 215 VAL A CA 1
ATOM 1635 C C . VAL A 1 215 ? 2.281 9.018 -18.114 1.00 77.00 215 VAL A C 1
ATOM 1637 O O . VAL A 1 215 ? 2.777 9.549 -17.126 1.00 77.00 215 VAL A O 1
ATOM 1640 N N . GLY A 1 216 ? 0.983 8.746 -18.214 1.00 75.75 216 GLY A N 1
ATOM 1641 C CA . GLY A 1 216 ? -0.008 9.121 -17.214 1.00 75.75 216 GLY A CA 1
ATOM 1642 C C . GLY A 1 216 ? -1.038 10.107 -17.753 1.00 75.75 216 GLY A C 1
ATOM 1643 O O . GLY A 1 216 ? -0.972 10.580 -18.886 1.00 75.75 216 GLY A O 1
ATOM 1644 N N . VAL A 1 217 ? -2.053 10.375 -16.942 1.00 78.81 217 VAL A N 1
ATOM 1645 C CA . VAL A 1 217 ? -3.144 11.308 -17.253 1.00 78.81 217 VAL A CA 1
ATOM 1646 C C . VAL A 1 217 ? -2.911 12.690 -16.645 1.00 78.81 217 VAL A C 1
ATOM 1648 O O . VAL A 1 217 ? -3.427 13.686 -17.154 1.00 78.81 217 VAL A O 1
ATOM 1651 N N . GLY A 1 218 ? -2.133 12.756 -15.562 1.00 65.69 218 GLY A N 1
ATOM 1652 C CA . GLY A 1 218 ? -1.674 14.001 -14.967 1.00 65.69 218 GLY A CA 1
ATOM 1653 C C . GLY A 1 218 ? -0.512 14.538 -15.789 1.00 65.69 218 GLY A C 1
ATOM 1654 O O . GLY A 1 218 ? 0.507 13.877 -15.921 1.00 65.69 218 GLY A O 1
ATOM 1655 N N . ARG A 1 219 ? -0.647 15.735 -16.360 1.00 65.50 219 ARG A N 1
ATOM 1656 C CA . ARG A 1 219 ? 0.439 16.421 -17.083 1.00 65.50 219 ARG A CA 1
ATOM 1657 C C . ARG A 1 219 ? 1.483 16.979 -16.101 1.00 65.50 219 ARG A C 1
ATOM 1659 O O . ARG A 1 219 ? 1.695 18.187 -16.060 1.00 65.50 219 ARG A O 1
ATOM 1666 N N . ARG A 1 220 ? 2.045 16.122 -15.250 1.00 75.62 220 ARG A N 1
ATOM 1667 C CA . ARG A 1 220 ? 2.979 16.478 -14.176 1.00 75.62 220 ARG A CA 1
ATOM 1668 C C . ARG A 1 220 ? 4.380 15.940 -14.461 1.00 75.62 220 ARG A C 1
ATOM 1670 O O . ARG A 1 220 ? 4.590 15.209 -15.428 1.00 75.62 220 ARG A O 1
ATOM 1677 N N . GLY A 1 221 ? 5.347 16.321 -13.627 1.00 83.06 221 GLY A N 1
ATOM 1678 C CA . GLY A 1 221 ? 6.703 15.777 -13.696 1.00 83.06 221 GLY A CA 1
ATOM 1679 C C . GLY A 1 221 ? 6.757 14.288 -13.330 1.00 83.06 221 GLY A C 1
ATOM 1680 O O . GLY A 1 221 ? 5.849 13.752 -12.692 1.00 83.06 221 GLY A O 1
ATOM 1681 N N . ARG A 1 222 ? 7.854 13.610 -13.689 1.00 85.25 222 ARG A N 1
ATOM 1682 C CA . ARG A 1 222 ? 8.061 12.174 -13.406 1.00 85.25 222 ARG A CA 1
ATOM 1683 C C . ARG A 1 222 ? 8.054 11.814 -11.914 1.00 85.25 222 ARG A C 1
ATOM 1685 O O . ARG A 1 222 ? 7.630 10.728 -11.549 1.00 85.25 222 ARG A O 1
ATOM 1692 N N . THR A 1 223 ? 8.464 12.731 -11.038 1.00 89.81 223 THR A N 1
ATOM 1693 C CA . THR A 1 223 ? 8.419 12.553 -9.573 1.00 89.81 223 THR A CA 1
ATOM 1694 C C . THR A 1 223 ? 7.033 12.818 -8.980 1.00 89.81 223 THR A C 1
ATOM 1696 O O . THR A 1 223 ? 6.778 12.478 -7.832 1.00 89.81 223 THR A O 1
ATOM 1699 N N . GLU A 1 224 ? 6.129 13.411 -9.757 1.00 90.44 224 GLU A N 1
ATOM 1700 C CA . GLU A 1 224 ? 4.776 13.803 -9.344 1.00 90.44 224 GLU A CA 1
ATOM 1701 C C . GLU A 1 224 ? 3.688 12.966 -10.028 1.00 90.44 224 GLU A C 1
ATOM 1703 O O . GLU A 1 224 ? 2.499 13.192 -9.798 1.00 90.44 224 GLU A O 1
ATOM 1708 N N . THR A 1 225 ? 4.099 12.029 -10.887 1.00 92.81 225 THR A N 1
ATOM 1709 C CA . THR A 1 225 ? 3.210 11.132 -11.620 1.00 92.81 225 THR A CA 1
ATOM 1710 C C . THR A 1 225 ? 3.381 9.718 -11.096 1.00 92.81 225 THR A C 1
ATOM 1712 O O . THR A 1 225 ? 4.355 9.049 -11.425 1.00 92.81 225 THR A O 1
ATOM 1715 N N . TRP A 1 226 ? 2.465 9.256 -10.250 1.00 96.06 226 TRP A N 1
ATOM 1716 C CA . TRP A 1 226 ? 2.596 7.946 -9.611 1.00 96.06 226 TRP A CA 1
ATOM 1717 C C . TRP A 1 226 ? 1.264 7.367 -9.152 1.00 96.06 226 TRP A C 1
ATOM 1719 O O . TRP A 1 226 ? 0.253 8.059 -9.049 1.00 96.06 226 TRP A O 1
ATOM 1729 N N . ILE A 1 227 ? 1.275 6.072 -8.849 1.00 97.19 227 ILE A N 1
ATOM 1730 C CA . ILE A 1 227 ? 0.213 5.408 -8.093 1.00 97.19 227 ILE A CA 1
ATOM 1731 C C . ILE A 1 227 ? 0.818 4.630 -6.929 1.00 97.19 227 ILE A C 1
ATOM 1733 O O . ILE A 1 227 ? 1.858 3.995 -7.075 1.00 97.19 227 ILE A O 1
ATOM 1737 N N . GLU A 1 228 ? 0.170 4.687 -5.774 1.00 97.94 228 GLU A N 1
ATOM 1738 C CA . GLU A 1 228 ? 0.553 4.003 -4.546 1.00 97.94 228 GLU A CA 1
ATOM 1739 C C . GLU A 1 228 ? -0.607 3.161 -4.029 1.00 97.94 228 GLU A C 1
ATOM 1741 O O . GLU A 1 228 ? -1.743 3.634 -3.959 1.00 97.94 228 GLU A O 1
ATOM 1746 N N . LEU A 1 229 ? -0.294 1.932 -3.624 1.00 97.44 229 LEU A N 1
ATOM 1747 C CA . LEU A 1 229 ? -1.200 1.017 -2.946 1.00 97.44 229 LEU A CA 1
ATOM 1748 C C . LEU A 1 229 ? -0.644 0.655 -1.567 1.00 97.44 229 LEU A C 1
ATOM 1750 O O . LEU A 1 229 ? 0.555 0.432 -1.404 1.00 97.44 229 LEU A O 1
ATOM 1754 N N . ARG A 1 230 ? -1.539 0.536 -0.586 1.00 96.19 230 ARG A N 1
ATOM 1755 C CA . ARG A 1 230 ? -1.241 0.079 0.777 1.00 96.19 230 ARG A CA 1
ATOM 1756 C C . ARG A 1 230 ? -1.903 -1.265 1.022 1.00 96.19 230 ARG A C 1
ATOM 1758 O O . ARG A 1 230 ? -3.114 -1.331 1.230 1.00 96.19 230 ARG A O 1
ATOM 1765 N N . THR A 1 231 ? -1.125 -2.341 1.005 1.00 95.56 231 THR A N 1
ATOM 1766 C CA . THR A 1 231 ? -1.656 -3.715 1.035 1.00 95.56 231 THR A CA 1
ATOM 1767 C C . THR A 1 231 ? -2.435 -4.021 2.318 1.00 95.56 231 THR A C 1
ATOM 1769 O O . THR A 1 231 ? -3.346 -4.852 2.294 1.00 95.56 231 THR A O 1
ATOM 1772 N N . GLY A 1 232 ? -2.128 -3.333 3.424 1.00 93.38 232 GLY A N 1
ATOM 1773 C CA . GLY A 1 232 ? -2.852 -3.446 4.687 1.00 93.38 232 GLY A CA 1
ATOM 1774 C C . GLY A 1 232 ? -4.236 -2.788 4.683 1.00 93.38 232 GLY A C 1
ATOM 1775 O O . GLY A 1 232 ? -5.082 -3.160 5.492 1.00 93.38 232 GLY A O 1
ATOM 1776 N N . LEU A 1 233 ? -4.497 -1.854 3.762 1.00 94.69 233 LEU A N 1
ATOM 1777 C CA . LEU A 1 233 ? -5.710 -1.026 3.749 1.00 94.69 233 LEU A CA 1
ATOM 1778 C C . LEU A 1 233 ? -6.644 -1.305 2.576 1.00 94.69 233 LEU A C 1
ATOM 1780 O O . LEU A 1 233 ? -7.722 -0.728 2.534 1.00 94.69 233 LEU A O 1
ATOM 1784 N N . MET A 1 234 ? -6.270 -2.155 1.622 1.00 94.75 234 MET A N 1
ATOM 1785 C CA . MET A 1 234 ? -7.140 -2.454 0.481 1.00 94.75 234 MET A CA 1
ATOM 1786 C C . MET A 1 234 ? -8.358 -3.275 0.899 1.00 94.75 234 MET A C 1
ATOM 1788 O O . MET A 1 234 ? -8.244 -4.145 1.763 1.00 94.75 234 MET A O 1
ATOM 1792 N N . ARG A 1 235 ? -9.498 -3.062 0.236 1.00 93.25 235 ARG A N 1
ATOM 1793 C CA . ARG A 1 235 ? -10.634 -3.990 0.299 1.00 93.25 235 ARG A CA 1
ATOM 1794 C C . ARG A 1 235 ? -10.338 -5.273 -0.470 1.00 93.25 235 ARG A C 1
ATOM 1796 O O . ARG A 1 235 ? -9.630 -5.259 -1.482 1.00 93.25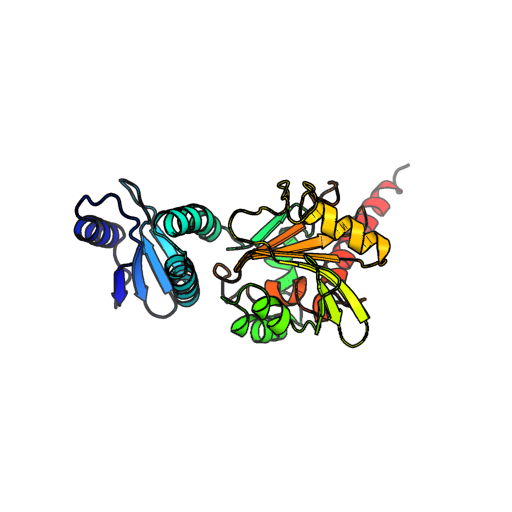 235 ARG A O 1
ATOM 1803 N N . GLN A 1 236 ? -10.903 -6.386 -0.021 1.00 91.44 236 GLN A N 1
ATOM 1804 C CA . GLN A 1 236 ? -10.769 -7.671 -0.693 1.00 91.44 236 GLN A CA 1
ATOM 1805 C C . GLN A 1 236 ? -11.427 -7.624 -2.079 1.00 91.44 236 GLN A C 1
ATOM 1807 O O . GLN A 1 236 ? -10.868 -8.153 -3.045 1.00 91.44 236 GLN A O 1
ATOM 1812 N N . ASP A 1 237 ? -12.546 -6.906 -2.213 1.00 90.44 237 ASP A N 1
ATOM 1813 C CA . ASP A 1 237 ? -13.228 -6.672 -3.491 1.00 90.44 237 ASP A CA 1
ATOM 1814 C C . ASP A 1 237 ? -12.411 -5.831 -4.496 1.00 90.44 237 ASP A C 1
ATOM 1816 O O . ASP A 1 237 ? -12.766 -5.767 -5.668 1.00 90.44 237 ASP A O 1
ATOM 1820 N N . GLN A 1 238 ? -11.304 -5.214 -4.066 1.00 94.00 238 GLN A N 1
ATOM 1821 C CA . GLN A 1 238 ? -10.398 -4.394 -4.883 1.00 94.00 238 GLN A CA 1
ATOM 1822 C C . GLN A 1 238 ? -8.991 -4.971 -5.023 1.00 94.00 238 GLN A C 1
ATOM 1824 O O . GLN A 1 238 ? -8.162 -4.382 -5.719 1.00 94.00 238 GLN A O 1
ATOM 1829 N N . ALA A 1 239 ? -8.718 -6.129 -4.417 1.00 95.31 239 ALA A N 1
ATOM 1830 C CA . ALA A 1 239 ? -7.390 -6.738 -4.402 1.00 95.31 239 ALA A CA 1
ATOM 1831 C C . ALA A 1 239 ? -6.790 -6.882 -5.811 1.00 95.31 239 ALA A C 1
ATOM 1833 O O . ALA A 1 239 ? -5.592 -6.688 -5.990 1.00 95.31 239 ALA A O 1
ATOM 1834 N N . ALA A 1 240 ? -7.617 -7.141 -6.830 1.00 97.31 240 ALA A N 1
ATOM 1835 C CA . ALA A 1 240 ? -7.175 -7.257 -8.218 1.00 97.31 240 ALA A CA 1
ATOM 1836 C C . ALA A 1 240 ? -6.340 -6.059 -8.703 1.00 97.31 240 ALA A C 1
ATOM 1838 O O . ALA A 1 240 ? -5.417 -6.262 -9.487 1.00 97.31 240 ALA A O 1
ATOM 1839 N N . LEU A 1 241 ? -6.603 -4.836 -8.223 1.00 97.25 241 LEU A N 1
ATOM 1840 C CA . LEU A 1 241 ? -5.824 -3.648 -8.596 1.00 97.25 241 LEU A CA 1
ATOM 1841 C C . LEU A 1 241 ? -4.345 -3.784 -8.214 1.00 97.25 241 LEU A C 1
ATOM 1843 O O . LEU A 1 241 ? -3.486 -3.398 -9.002 1.00 97.25 241 LEU A O 1
ATOM 1847 N N . LEU A 1 242 ? -4.037 -4.404 -7.070 1.00 97.88 242 LEU A N 1
ATOM 1848 C CA . LEU A 1 242 ? -2.658 -4.682 -6.663 1.00 97.88 242 LEU A CA 1
ATOM 1849 C C . LEU A 1 242 ? -1.943 -5.527 -7.717 1.00 97.88 242 LEU A C 1
ATOM 1851 O O . LEU A 1 242 ? -0.856 -5.177 -8.172 1.00 97.88 242 LEU A O 1
ATOM 1855 N N . TRP A 1 243 ? -2.584 -6.606 -8.163 1.00 97.81 243 TRP A N 1
ATOM 1856 C CA . TRP A 1 243 ? -1.995 -7.495 -9.156 1.00 97.81 243 TRP A CA 1
ATOM 1857 C C . TRP A 1 243 ? -1.931 -6.863 -10.548 1.00 97.81 243 TRP A C 1
ATOM 1859 O O . TRP A 1 243 ? -0.907 -6.952 -11.220 1.00 97.81 243 TRP A O 1
ATOM 1869 N N . LEU A 1 244 ? -3.002 -6.200 -10.988 1.00 97.19 244 LEU A N 1
ATOM 1870 C CA . LEU A 1 244 ? -3.103 -5.613 -12.327 1.00 97.19 244 LEU A CA 1
ATOM 1871 C C . LEU A 1 244 ? -2.173 -4.409 -12.539 1.00 97.19 244 LEU A C 1
ATOM 1873 O O . LEU A 1 244 ? -1.959 -4.024 -13.689 1.00 97.19 244 LEU A O 1
ATOM 1877 N N . ILE A 1 245 ? -1.647 -3.808 -11.472 1.00 97.19 245 ILE A N 1
ATOM 1878 C CA . ILE A 1 245 ? -0.810 -2.604 -11.549 1.00 97.19 245 ILE A CA 1
ATOM 1879 C C . ILE A 1 245 ? 0.638 -2.910 -11.156 1.00 97.19 245 ILE A C 1
ATOM 1881 O O . ILE A 1 245 ? 1.549 -2.456 -11.840 1.00 97.19 245 ILE A O 1
ATOM 1885 N N . PHE A 1 246 ? 0.861 -3.705 -10.103 1.00 98.00 246 PHE A N 1
ATOM 1886 C CA . PHE A 1 246 ? 2.190 -3.869 -9.504 1.00 98.00 246 PHE A CA 1
ATOM 1887 C C . PHE A 1 246 ? 2.829 -5.237 -9.723 1.00 98.00 246 PHE A C 1
ATOM 1889 O O . PHE A 1 246 ? 3.981 -5.407 -9.344 1.00 98.00 246 PHE A O 1
ATOM 1896 N N . SER A 1 247 ? 2.134 -6.229 -10.289 1.00 98.06 247 SER A N 1
ATOM 1897 C CA . SER A 1 247 ? 2.743 -7.553 -10.475 1.00 98.06 247 SER A CA 1
ATOM 1898 C C . SER A 1 247 ? 3.832 -7.564 -11.551 1.00 98.06 247 SER A C 1
ATOM 1900 O O . SER A 1 247 ? 3.856 -6.738 -12.467 1.00 98.06 247 SER A O 1
ATOM 1902 N N . ALA A 1 248 ? 4.688 -8.582 -11.504 1.00 97.50 248 ALA A N 1
ATOM 1903 C CA . ALA A 1 248 ? 5.630 -8.877 -12.575 1.00 97.50 248 ALA A CA 1
ATOM 1904 C C . ALA A 1 248 ? 4.939 -9.055 -13.933 1.00 97.50 248 ALA A C 1
ATOM 1906 O O . ALA A 1 248 ? 5.481 -8.651 -14.957 1.00 97.50 248 ALA A O 1
ATOM 1907 N N . ASP A 1 249 ? 3.729 -9.619 -13.967 1.00 94.81 249 ASP A N 1
ATOM 1908 C CA . ASP A 1 249 ? 2.944 -9.719 -15.200 1.00 94.81 249 ASP A CA 1
ATOM 1909 C C . ASP A 1 249 ? 2.425 -8.356 -15.676 1.00 94.81 249 ASP A C 1
ATOM 1911 O O . ASP A 1 249 ? 2.309 -8.128 -16.883 1.00 94.81 249 ASP A O 1
ATOM 1915 N N . ALA A 1 250 ? 2.131 -7.443 -14.748 1.00 95.69 250 ALA A N 1
ATOM 1916 C CA . ALA A 1 250 ? 1.633 -6.114 -15.069 1.00 95.69 250 ALA A CA 1
ATOM 1917 C C . ALA A 1 250 ? 2.679 -5.233 -15.750 1.00 95.69 250 ALA A C 1
ATOM 1919 O O . ALA A 1 250 ? 2.327 -4.510 -16.683 1.00 95.69 250 ALA A O 1
ATOM 1920 N N . LEU A 1 251 ? 3.940 -5.329 -15.313 1.00 95.38 251 LEU A N 1
ATOM 1921 C CA . LEU A 1 251 ? 5.048 -4.492 -15.792 1.00 95.38 251 LEU A CA 1
ATOM 1922 C C . LEU A 1 251 ? 5.787 -5.057 -17.019 1.00 95.38 251 LEU A C 1
ATOM 1924 O O . LEU A 1 251 ? 6.753 -4.456 -17.495 1.00 95.38 251 LEU A O 1
ATOM 1928 N N . LYS A 1 252 ? 5.365 -6.211 -17.548 1.00 92.38 252 LYS A N 1
ATOM 1929 C CA . LYS A 1 252 ? 5.860 -6.716 -18.840 1.00 92.38 252 LYS A CA 1
ATOM 1930 C C . LYS A 1 252 ? 5.374 -5.820 -19.994 1.00 92.38 252 LYS A C 1
ATOM 1932 O O . LYS A 1 252 ? 4.316 -5.205 -19.873 1.00 92.38 252 LYS A O 1
ATOM 1937 N N . PRO A 1 253 ? 6.070 -5.820 -21.146 1.00 88.50 253 PRO A N 1
ATOM 1938 C CA . PRO A 1 253 ? 5.549 -5.255 -22.382 1.00 88.50 253 PRO A CA 1
ATOM 1939 C C . PRO A 1 253 ? 4.208 -5.890 -22.719 1.00 88.50 253 PRO A C 1
ATOM 1941 O O . PRO A 1 253 ? 4.040 -7.103 -22.571 1.00 88.50 253 PRO A O 1
ATOM 1944 N N . SER A 1 254 ? 3.254 -5.073 -23.152 1.00 85.88 254 SER A N 1
ATOM 1945 C CA . SER A 1 254 ? 1.854 -5.463 -23.341 1.00 85.88 254 SER A CA 1
ATOM 1946 C C . SER A 1 254 ? 1.188 -6.027 -22.081 1.00 85.88 254 SER A C 1
ATOM 1948 O O . SER A 1 254 ? 0.153 -6.690 -22.178 1.00 85.88 254 SER A O 1
ATOM 1950 N N . GLY A 1 255 ? 1.755 -5.772 -20.899 1.00 90.50 255 GLY A N 1
ATOM 1951 C CA . GLY A 1 255 ? 1.222 -6.153 -19.598 1.00 90.50 255 GLY A CA 1
ATOM 1952 C C . GLY A 1 255 ? -0.082 -5.431 -19.266 1.00 90.50 255 GLY A C 1
ATOM 1953 O O . GLY A 1 255 ? -0.589 -4.592 -20.016 1.00 90.50 255 GLY A O 1
ATOM 1954 N N . THR A 1 256 ? -0.685 -5.780 -18.131 1.00 90.69 256 THR A N 1
ATOM 1955 C CA . THR A 1 256 ? -1.982 -5.211 -17.726 1.00 90.69 256 THR A CA 1
ATOM 1956 C C . THR A 1 256 ? -1.924 -3.694 -17.552 1.00 90.69 256 THR A C 1
ATOM 1958 O O . THR A 1 256 ? -2.920 -3.037 -17.864 1.00 90.69 256 THR A O 1
ATOM 1961 N N . LEU A 1 257 ? -0.770 -3.152 -17.142 1.00 87.62 257 LEU A N 1
ATOM 1962 C CA . LEU A 1 257 ? -0.574 -1.723 -16.924 1.00 87.62 257 LEU A CA 1
ATOM 1963 C C . LEU A 1 257 ? -0.599 -0.912 -18.224 1.00 87.62 257 LEU A C 1
ATOM 1965 O O . LEU A 1 257 ? -1.329 0.072 -18.323 1.00 87.62 257 LEU A O 1
ATOM 1969 N N . GLU A 1 258 ? 0.102 -1.361 -19.266 1.00 83.19 258 GLU A N 1
ATOM 1970 C CA . GLU A 1 258 ? 0.029 -0.719 -20.586 1.00 83.19 258 GLU A CA 1
ATOM 1971 C C . GLU A 1 258 ? -1.399 -0.759 -21.148 1.00 83.19 258 GLU A C 1
ATOM 1973 O O . GLU A 1 258 ? -1.875 0.213 -21.738 1.00 83.19 258 GLU A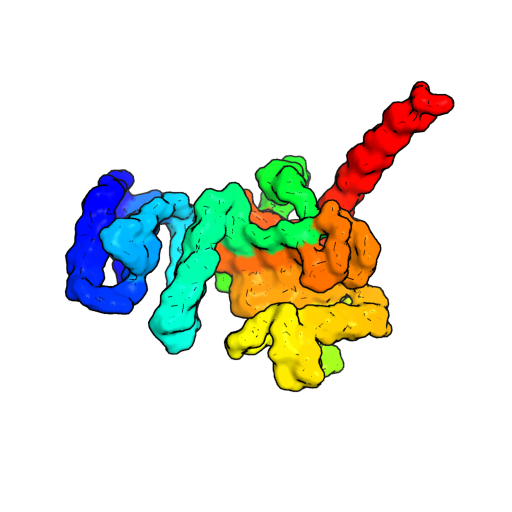 O 1
ATOM 1978 N N . ARG A 1 259 ? -2.142 -1.847 -20.896 1.00 80.00 259 ARG A N 1
ATOM 1979 C CA . ARG A 1 259 ? -3.547 -1.959 -21.318 1.00 80.00 259 ARG A CA 1
ATOM 1980 C C . ARG A 1 259 ? -4.473 -0.964 -20.611 1.00 80.00 259 ARG A C 1
ATOM 1982 O O . ARG A 1 259 ? -5.478 -0.583 -21.209 1.00 80.00 259 ARG A O 1
ATOM 1989 N N . PHE A 1 260 ? -4.142 -0.506 -19.399 1.00 75.06 260 PHE A N 1
ATOM 1990 C CA . PHE A 1 260 ? -4.854 0.618 -18.776 1.00 75.06 260 PHE A CA 1
ATOM 1991 C C . PHE A 1 260 ? -4.621 1.934 -19.542 1.00 75.06 260 PHE A C 1
ATOM 1993 O O . PHE A 1 260 ? -5.556 2.709 -19.733 1.00 75.06 260 PHE A O 1
ATOM 2000 N N . SER A 1 261 ? -3.408 2.156 -20.057 1.00 58.28 261 SER A N 1
ATOM 2001 C CA . SER A 1 261 ? -3.035 3.364 -20.811 1.00 58.28 261 SER A CA 1
ATOM 2002 C C . SER A 1 261 ? -3.552 3.380 -22.266 1.00 58.28 261 SER A C 1
ATOM 2004 O O . SER A 1 261 ? -3.959 4.430 -22.781 1.00 58.28 261 SER A O 1
ATOM 2006 N N . ILE A 1 262 ? -3.631 2.220 -22.938 1.00 49.56 262 ILE A N 1
ATOM 2007 C CA . ILE A 1 262 ? -4.110 2.102 -24.336 1.00 49.56 262 ILE A CA 1
ATOM 2008 C C . ILE A 1 262 ? -5.579 2.541 -24.484 1.00 49.56 262 ILE A C 1
ATOM 2010 O O . ILE A 1 262 ? -5.961 3.125 -25.504 1.00 49.56 262 ILE A O 1
ATOM 2014 N N . ARG A 1 263 ? -6.415 2.339 -23.456 1.00 47.53 263 ARG A N 1
ATOM 2015 C CA . ARG A 1 263 ? -7.814 2.802 -23.474 1.00 47.53 263 ARG A CA 1
ATOM 2016 C C . ARG A 1 263 ? -7.916 4.333 -23.482 1.00 47.53 263 ARG A C 1
ATOM 2018 O O . ARG A 1 263 ? -8.820 4.883 -24.111 1.00 47.53 263 ARG A O 1
ATOM 2025 N N . LEU A 1 264 ? -6.950 5.015 -22.870 1.00 41.19 264 LEU A N 1
ATOM 2026 C CA . LEU A 1 264 ? -6.906 6.472 -22.761 1.00 41.19 264 LEU A CA 1
ATOM 2027 C C . LEU A 1 264 ? -6.444 7.148 -24.060 1.00 41.19 264 LEU A C 1
ATOM 2029 O O . LEU A 1 264 ? -7.048 8.128 -24.501 1.00 41.19 264 LEU A O 1
ATOM 2033 N N . HIS A 1 265 ? -5.455 6.564 -24.743 1.00 40.16 265 HIS A N 1
ATOM 2034 C CA . HIS A 1 265 ? -4.991 7.045 -26.048 1.00 40.16 265 HIS A CA 1
ATOM 2035 C C . HIS A 1 265 ? -6.082 6.967 -27.130 1.00 40.16 265 HIS A C 1
ATOM 2037 O O . HIS A 1 265 ? -6.165 7.842 -27.998 1.00 40.16 265 HIS A O 1
ATOM 2043 N N . ARG A 1 266 ? -6.972 5.964 -27.066 1.00 36.66 266 ARG A N 1
ATOM 2044 C CA . ARG A 1 266 ? -8.077 5.818 -28.029 1.00 36.66 266 ARG A CA 1
ATOM 2045 C C . ARG A 1 266 ? -9.186 6.857 -27.825 1.00 36.66 266 ARG A C 1
ATOM 2047 O O . ARG A 1 266 ? -9.727 7.363 -28.805 1.00 36.66 266 ARG A O 1
ATOM 2054 N N . ILE A 1 267 ? -9.488 7.217 -26.576 1.00 39.19 267 ILE A N 1
ATOM 2055 C CA . ILE A 1 267 ? -10.509 8.227 -26.240 1.00 39.19 267 ILE A CA 1
ATOM 2056 C C . ILE A 1 267 ? -10.024 9.642 -26.593 1.00 39.19 267 ILE A C 1
ATOM 2058 O O . ILE A 1 267 ? -10.790 10.444 -27.133 1.00 39.19 267 ILE A O 1
ATOM 2062 N N . LEU A 1 268 ? -8.742 9.943 -26.367 1.00 39.59 268 LEU A N 1
ATOM 2063 C CA . LEU A 1 268 ? -8.170 11.244 -26.721 1.00 39.59 268 LEU A CA 1
ATOM 2064 C C . LEU A 1 268 ? -8.042 11.435 -28.243 1.00 39.59 268 LEU A C 1
ATOM 2066 O O . LEU A 1 268 ? -8.364 12.515 -28.733 1.00 39.59 268 LEU A O 1
ATOM 2070 N N . ARG A 1 269 ? -7.700 10.392 -29.018 1.00 37.28 269 ARG A N 1
ATOM 2071 C CA . ARG A 1 269 ? -7.702 10.479 -30.495 1.00 37.28 269 ARG A CA 1
ATOM 2072 C C . ARG A 1 269 ? -9.098 10.673 -31.089 1.00 37.28 269 ARG A C 1
ATOM 2074 O O . ARG A 1 269 ? -9.233 11.403 -32.069 1.00 37.28 269 ARG A O 1
ATOM 2081 N N . GLN A 1 270 ? -10.141 10.078 -30.502 1.00 37.53 270 GLN A N 1
ATOM 2082 C CA . GLN A 1 270 ? -11.506 10.284 -30.997 1.00 37.53 270 GLN A CA 1
ATOM 2083 C C . GLN A 1 270 ? -11.968 11.733 -30.803 1.00 37.53 270 GLN A C 1
ATOM 2085 O O . GLN A 1 270 ? -12.519 12.305 -31.740 1.00 37.53 270 GLN A O 1
ATOM 2090 N N . ARG A 1 271 ? -11.665 12.375 -29.663 1.00 38.12 271 ARG A N 1
ATOM 2091 C CA . ARG A 1 271 ? -12.002 13.793 -29.414 1.00 38.12 271 ARG A CA 1
ATOM 2092 C C . ARG A 1 271 ? -11.252 14.779 -30.318 1.00 38.12 271 ARG A C 1
ATOM 2094 O O . ARG A 1 271 ? -11.841 15.778 -30.721 1.00 38.12 271 ARG A O 1
ATOM 2101 N N . SER A 1 272 ? -10.010 14.486 -30.697 1.00 37.22 272 SER A N 1
ATOM 2102 C CA . SER A 1 272 ? -9.259 15.304 -31.663 1.00 37.22 272 SER A CA 1
ATOM 2103 C C . SER A 1 272 ? -9.816 15.210 -33.089 1.00 37.22 272 SER A C 1
ATOM 2105 O O . SER A 1 272 ? -9.711 16.173 -33.840 1.00 37.22 272 SER A O 1
ATOM 2107 N N . SER A 1 273 ? -10.467 14.098 -33.456 1.00 35.22 273 SER A N 1
ATOM 2108 C CA . SER A 1 273 ? -11.072 13.937 -34.791 1.00 35.22 273 SER A CA 1
ATOM 2109 C C . SER A 1 273 ? -12.366 14.743 -34.996 1.00 35.22 273 SER A C 1
ATOM 2111 O O . SER A 1 273 ? -12.703 15.072 -36.130 1.00 35.22 273 SER A O 1
ATOM 2113 N N . TRP A 1 274 ? -13.054 15.141 -33.917 1.00 35.97 274 TRP A N 1
ATOM 2114 C CA . TRP A 1 274 ? -14.243 16.006 -33.993 1.00 35.97 274 TRP A CA 1
ATOM 2115 C C . TRP A 1 274 ? -13.901 17.494 -34.150 1.00 35.97 274 TRP A C 1
ATOM 2117 O O . TRP A 1 274 ? -14.719 18.251 -34.663 1.00 35.97 274 TRP A O 1
ATOM 2127 N N . ARG A 1 275 ? -12.688 17.918 -33.764 1.00 36.84 275 ARG A N 1
ATOM 2128 C CA . ARG A 1 275 ? -12.217 19.305 -33.939 1.00 36.84 275 ARG A CA 1
ATOM 2129 C C . ARG A 1 275 ? -11.649 19.609 -35.329 1.00 36.84 275 ARG A C 1
ATOM 2131 O O . ARG A 1 275 ? -11.443 20.773 -35.630 1.00 36.84 275 ARG A O 1
ATOM 2138 N N . ILE A 1 276 ? -11.434 18.596 -36.170 1.00 43.56 276 ILE A N 1
ATOM 2139 C CA . ILE A 1 276 ? -10.882 18.758 -37.531 1.00 43.56 276 ILE A CA 1
ATOM 2140 C C . ILE A 1 276 ? -11.997 18.728 -38.601 1.00 43.56 276 ILE A C 1
ATOM 2142 O O . ILE A 1 276 ? -11.732 18.843 -39.787 1.00 43.56 276 ILE A O 1
ATOM 2146 N N . ARG A 1 277 ? -13.276 18.614 -38.207 1.00 39.25 277 ARG A N 1
ATOM 2147 C CA . ARG A 1 277 ? -14.421 18.660 -39.143 1.00 39.25 277 ARG A CA 1
ATOM 2148 C C . ARG A 1 277 ? -15.153 20.007 -39.212 1.00 39.25 277 ARG A C 1
ATOM 2150 O O . ARG A 1 277 ? -16.173 20.085 -39.883 1.00 39.25 277 ARG A O 1
ATOM 2157 N N . TRP A 1 278 ? -14.630 21.044 -38.559 1.00 41.34 278 TRP A N 1
ATOM 2158 C CA . TRP A 1 278 ? -15.131 22.422 -38.647 1.00 41.34 278 TRP A CA 1
ATOM 2159 C C . TRP A 1 278 ? -13.964 23.416 -38.592 1.00 41.34 278 TRP A C 1
ATOM 2161 O O . TRP A 1 278 ? -13.834 24.183 -37.639 1.00 41.34 278 TRP A O 1
ATOM 2171 N N . ALA A 1 279 ? -13.085 23.338 -39.587 1.00 38.22 279 ALA A N 1
ATOM 2172 C CA . ALA A 1 279 ? -12.125 24.374 -39.952 1.00 38.22 279 ALA A CA 1
ATOM 2173 C C . ALA A 1 279 ? -11.913 24.311 -41.466 1.00 38.22 279 ALA A C 1
ATOM 2175 O O . ALA A 1 279 ? -11.867 23.169 -41.982 1.00 38.22 279 ALA A O 1
#

Radius of gyration: 20.81 Å; chains: 1; bounding box: 50×39×71 Å

Secondary structure (DSSP, 8-state):
-EEEE-SSPPPHHHHHHHHHHHHTT-SS---EEEEETTEEEEE-SSSSS--EEEEEHHHHHHHHHHHHTSSSHHHHHHHHHHHHHHTTSSSTTEEEEBSS-HHIIIIIGGG-TTHHHHHHHHGGGTT--HHHHHHHTT-EEEE-SSSEEEEEETTEEEEEEEEPPTT--SSS--GGGTTS-HHHHHHHHHHHTT-SEEEEEETTEEEEEESSTT-SSS---TTT-EEEEETTT--GGGTHHHHHHHSTTTTSTT-HHHHHHHHHHHHHHHHHHHTTS--